Protein AF-A0A1F8NHI7-F1 (afdb_monomer_lite)

Sequence (245 aa):
MRTLRSFIPYDQATVYYNDIDEGRSLIVWFVDPDLDPRASQEEVEEHFAIAVADAILLAFQLNDHVYPCLAEVFEAVFAVVVDQEYNAWFGGHILTRSLAPVSEPTLSQFDSAEIEPVYMRQEAPETWADEEPEAGACLWPQVRRSLRTLEDAQRGLEGSYLFTDETGVHVWTQREVAGDASTVFFELWDLAPELACLVPEPDWVWVTVVDYRGQMTLFGRVPGEAVRSETYPGAFIEQFEARGP

Structure (mmCIF, N/CA/C/O backbone):
data_AF-A0A1F8NHI7-F1
#
_entry.id   AF-A0A1F8NHI7-F1
#
loop_
_atom_site.group_PDB
_atom_site.id
_atom_site.type_symbol
_atom_site.label_atom_id
_atom_site.label_alt_id
_atom_site.label_comp_id
_atom_site.label_asym_id
_atom_site.label_entity_id
_atom_site.label_seq_id
_atom_site.pdbx_PDB_ins_code
_atom_site.Cartn_x
_atom_site.Cartn_y
_atom_site.Cartn_z
_atom_site.occupancy
_atom_site.B_iso_or_equiv
_atom_site.auth_seq_id
_atom_site.auth_comp_id
_atom_site.auth_asym_id
_atom_site.auth_atom_id
_atom_site.pdbx_PDB_model_num
ATOM 1 N N . MET A 1 1 ? -5.037 -4.931 -19.321 1.00 45.25 1 MET A N 1
ATOM 2 C CA . MET A 1 1 ? -4.385 -5.675 -18.228 1.00 45.25 1 MET A CA 1
ATOM 3 C C . MET A 1 1 ? -4.740 -7.163 -18.307 1.00 45.25 1 MET A C 1
ATOM 5 O O . MET A 1 1 ? -5.674 -7.593 -17.652 1.00 45.25 1 MET A O 1
ATOM 9 N N . ARG A 1 2 ? -4.001 -7.987 -19.074 1.00 41.00 2 ARG A N 1
ATOM 10 C CA . ARG A 1 2 ? -3.663 -9.310 -18.510 1.00 41.00 2 ARG A CA 1
ATOM 11 C C . ARG A 1 2 ? -2.871 -8.943 -17.263 1.00 41.00 2 ARG A C 1
ATOM 13 O O . ARG A 1 2 ? -1.877 -8.235 -17.387 1.00 41.00 2 ARG A O 1
ATOM 20 N N . THR A 1 3 ? -3.491 -9.131 -16.112 1.00 69.62 3 THR A N 1
ATOM 21 C CA . THR A 1 3 ? -3.242 -8.298 -14.939 1.00 69.62 3 THR A CA 1
ATOM 22 C C . THR A 1 3 ? -1.809 -8.515 -14.480 1.00 69.62 3 THR A C 1
ATOM 24 O O . THR A 1 3 ? -1.445 -9.660 -14.266 1.00 69.62 3 THR A O 1
ATOM 27 N N . LEU A 1 4 ? -0.995 -7.461 -14.313 1.00 79.62 4 LEU A N 1
ATOM 28 C CA . LEU A 1 4 ? 0.346 -7.574 -13.704 1.00 79.62 4 LEU A CA 1
ATOM 29 C C . LEU A 1 4 ? 0.299 -8.408 -12.411 1.00 79.62 4 LEU A C 1
ATOM 31 O O . LEU A 1 4 ? 1.205 -9.180 -12.123 1.00 79.62 4 LEU A O 1
ATOM 35 N N . ARG A 1 5 ? -0.844 -8.354 -11.716 1.00 84.44 5 ARG A N 1
ATOM 36 C CA . ARG A 1 5 ? -1.222 -9.230 -10.609 1.00 84.44 5 ARG A CA 1
ATOM 37 C C . ARG A 1 5 ? -0.959 -10.729 -10.831 1.00 84.44 5 ARG A C 1
ATOM 39 O O . ARG A 1 5 ? -0.635 -11.390 -9.852 1.00 84.44 5 ARG A O 1
ATOM 46 N N . SER A 1 6 ? -1.098 -11.280 -12.043 1.00 85.62 6 SER A N 1
ATOM 47 C CA . SER A 1 6 ? -0.852 -12.707 -12.324 1.00 85.62 6 SER A CA 1
ATOM 48 C C . SER A 1 6 ? 0.621 -13.104 -12.256 1.00 85.62 6 SER A C 1
ATOM 50 O O . SER A 1 6 ? 0.913 -14.293 -12.221 1.00 85.62 6 SER A O 1
ATOM 52 N N . PHE A 1 7 ? 1.529 -12.129 -12.272 1.00 88.00 7 PHE A N 1
ATOM 53 C CA . PHE A 1 7 ? 2.968 -12.335 -12.108 1.00 88.00 7 PHE A CA 1
ATOM 54 C C . PHE A 1 7 ? 3.432 -12.135 -10.663 1.00 88.00 7 PHE A C 1
ATOM 56 O O . PHE A 1 7 ? 4.604 -12.320 -10.373 1.00 88.00 7 PHE A O 1
ATOM 63 N N . ILE A 1 8 ? 2.524 -11.758 -9.757 1.00 90.69 8 ILE A N 1
ATOM 64 C CA . ILE A 1 8 ? 2.848 -11.553 -8.347 1.00 90.69 8 ILE A CA 1
ATOM 65 C C . ILE A 1 8 ? 2.587 -12.853 -7.579 1.00 90.69 8 ILE A C 1
ATOM 67 O O . ILE A 1 8 ? 1.425 -13.277 -7.525 1.00 90.69 8 ILE A O 1
ATOM 71 N N . PRO A 1 9 ? 3.622 -13.465 -6.970 1.00 92.25 9 PRO A N 1
ATOM 72 C CA . PRO A 1 9 ? 3.535 -14.796 -6.367 1.00 92.25 9 PRO A CA 1
ATOM 73 C C . PRO A 1 9 ? 2.848 -14.817 -4.993 1.00 92.25 9 PRO A C 1
ATOM 75 O O . PRO A 1 9 ? 2.635 -15.888 -4.440 1.00 92.25 9 PRO A O 1
ATOM 78 N N . TYR A 1 10 ? 2.469 -13.658 -4.455 1.00 94.12 10 TYR A N 1
ATOM 79 C CA . TYR A 1 10 ? 1.810 -13.541 -3.156 1.00 94.12 10 TYR A CA 1
ATOM 80 C C . TYR A 1 10 ? 0.292 -13.710 -3.269 1.00 94.12 10 TYR A C 1
ATOM 82 O O . TYR A 1 10 ? -0.350 -13.142 -4.162 1.00 94.12 10 TYR A O 1
ATOM 90 N N . ASP A 1 11 ? -0.311 -14.438 -2.327 1.00 91.88 11 ASP A N 1
ATOM 91 C CA . ASP A 1 11 ? -1.763 -14.667 -2.277 1.00 91.88 11 ASP A CA 1
ATOM 92 C C . ASP A 1 11 ? -2.532 -13.356 -2.079 1.00 91.88 11 ASP A C 1
ATOM 94 O O . ASP A 1 11 ? -3.520 -13.056 -2.764 1.00 91.88 11 ASP A O 1
ATOM 98 N N . GLN A 1 12 ? -2.032 -12.515 -1.177 1.00 92.94 12 GLN A N 1
ATOM 99 C CA . GLN A 1 12 ? -2.595 -11.209 -0.894 1.00 92.94 12 GLN A CA 1
ATOM 100 C C . GLN A 1 12 ? -1.719 -10.120 -1.510 1.00 92.94 12 GLN A C 1
ATOM 102 O O . GLN A 1 12 ? -0.737 -9.709 -0.919 1.00 92.94 12 GLN A O 1
ATOM 107 N N . ALA A 1 13 ? -2.130 -9.602 -2.673 1.00 93.31 13 ALA A N 1
ATOM 108 C CA . ALA A 1 13 ? -1.444 -8.480 -3.318 1.00 93.31 13 ALA A CA 1
ATOM 109 C C . ALA A 1 13 ? -2.396 -7.550 -4.078 1.00 93.31 13 ALA A C 1
ATOM 111 O O . ALA A 1 13 ? -3.385 -8.018 -4.663 1.00 93.31 13 ALA A O 1
ATOM 112 N N . THR A 1 14 ? -2.124 -6.252 -4.010 1.00 91.69 14 THR A N 1
ATOM 113 C CA . THR A 1 14 ? -2.851 -5.166 -4.679 1.00 91.69 14 THR A CA 1
ATOM 114 C C . THR A 1 14 ? -1.890 -4.507 -5.668 1.00 91.69 14 THR A C 1
ATOM 116 O O . THR A 1 14 ? -0.729 -4.286 -5.336 1.00 91.69 14 THR A O 1
ATOM 119 N N . VAL A 1 15 ? -2.363 -4.247 -6.891 1.00 91.25 15 VAL A N 1
ATOM 120 C CA . VAL A 1 15 ? -1.556 -3.643 -7.960 1.00 91.25 15 VAL A CA 1
ATOM 121 C C . VAL A 1 15 ? -2.389 -2.618 -8.696 1.00 91.25 15 VAL A C 1
ATOM 123 O O . VAL A 1 15 ? -3.419 -2.969 -9.268 1.00 91.25 15 VAL A O 1
ATOM 126 N N . TYR A 1 16 ? -1.906 -1.389 -8.730 1.00 90.25 16 TYR A N 1
ATOM 127 C CA . TYR A 1 16 ? -2.468 -0.298 -9.516 1.00 90.25 16 TYR A CA 1
ATOM 128 C C . TYR A 1 16 ? -1.343 0.676 -9.864 1.00 90.25 16 TYR A C 1
ATOM 130 O O . TYR A 1 16 ? -0.179 0.427 -9.556 1.00 90.25 16 TYR A O 1
ATOM 138 N N . TYR A 1 17 ? -1.657 1.770 -10.546 1.00 91.19 17 TYR A N 1
ATOM 139 C CA . TYR A 1 17 ? -0.670 2.806 -10.813 1.00 91.19 17 TYR A CA 1
ATOM 140 C C . TYR A 1 17 ? -1.258 4.195 -10.647 1.00 91.19 17 TYR A C 1
ATOM 142 O O . TYR A 1 17 ? -2.461 4.387 -10.816 1.00 91.19 17 TYR A O 1
ATOM 150 N N . ASN A 1 18 ? -0.395 5.160 -10.366 1.00 89.31 18 ASN A N 1
ATOM 151 C CA . ASN A 1 18 ? -0.723 6.573 -10.428 1.00 89.31 18 ASN A CA 1
ATOM 152 C C . ASN A 1 18 ? 0.466 7.381 -10.942 1.00 89.31 18 ASN A C 1
ATOM 154 O O . ASN A 1 18 ? 1.563 6.865 -11.167 1.00 89.31 18 ASN A O 1
ATOM 158 N N . ASP A 1 19 ? 0.180 8.641 -11.208 1.00 89.12 19 ASP A N 1
ATOM 159 C CA . ASP A 1 19 ? 1.083 9.640 -11.743 1.00 89.12 19 ASP A CA 1
ATOM 160 C C . ASP A 1 19 ? 0.970 10.858 -10.817 1.00 89.12 19 ASP A C 1
ATOM 162 O O . ASP A 1 19 ? -0.070 11.532 -10.787 1.00 89.12 19 ASP A O 1
ATOM 166 N N . ILE A 1 20 ? 1.993 11.028 -9.973 1.00 81.31 20 ILE A N 1
ATOM 167 C CA . ILE A 1 20 ? 2.098 12.034 -8.905 1.00 81.31 20 ILE A CA 1
ATOM 168 C C . ILE A 1 20 ? 3.403 12.803 -9.137 1.00 81.31 20 ILE A C 1
ATOM 170 O O . ILE A 1 20 ? 4.435 12.185 -9.379 1.00 81.31 20 ILE A O 1
ATOM 174 N N . ASP A 1 21 ? 3.364 14.137 -9.074 1.00 71.19 21 ASP A N 1
ATOM 175 C CA . ASP A 1 21 ? 4.537 15.015 -9.247 1.00 71.19 21 ASP A CA 1
ATOM 176 C C . ASP A 1 21 ? 5.353 14.750 -10.533 1.00 71.19 21 ASP A C 1
ATOM 178 O O . ASP A 1 21 ? 6.578 14.825 -10.536 1.00 71.19 21 ASP A O 1
ATOM 182 N N . GLU A 1 22 ? 4.659 14.447 -11.639 1.00 68.12 22 GLU A N 1
ATOM 183 C CA . GLU A 1 22 ? 5.226 14.070 -12.953 1.00 68.12 22 GLU A CA 1
ATOM 184 C C . GLU A 1 22 ? 5.929 12.698 -12.992 1.00 68.12 22 GLU A C 1
ATOM 186 O O . GLU A 1 22 ? 6.417 12.299 -14.051 1.00 68.12 22 GLU A O 1
ATOM 191 N N . GLY A 1 23 ? 5.920 11.949 -11.885 1.00 80.69 23 GLY A N 1
ATOM 192 C CA . GLY A 1 23 ? 6.469 10.603 -11.783 1.00 80.69 23 GLY A CA 1
ATOM 193 C C . GLY A 1 23 ? 5.386 9.527 -11.794 1.00 80.69 23 GLY A C 1
ATOM 194 O O . GLY A 1 23 ? 4.555 9.419 -10.887 1.00 80.69 23 GLY A O 1
ATOM 195 N N . ARG A 1 24 ? 5.412 8.658 -12.809 1.00 90.88 24 ARG A N 1
ATOM 196 C CA . ARG A 1 24 ? 4.484 7.525 -12.896 1.00 90.88 24 ARG A CA 1
ATOM 197 C C . ARG A 1 24 ? 5.025 6.308 -12.154 1.00 90.88 24 ARG A C 1
ATOM 199 O O . ARG A 1 24 ? 6.040 5.739 -12.555 1.00 90.88 24 ARG A O 1
ATOM 206 N N . SER A 1 25 ? 4.308 5.857 -11.129 1.00 92.19 25 SER A N 1
ATOM 207 C CA . SER A 1 25 ? 4.693 4.703 -10.309 1.00 92.19 25 SER A CA 1
ATOM 208 C C . SER A 1 25 ? 3.718 3.539 -10.468 1.00 92.19 25 SER A C 1
ATOM 210 O O . SER A 1 25 ? 2.501 3.727 -10.477 1.00 92.19 25 SER A O 1
ATOM 212 N N . LEU A 1 26 ? 4.249 2.318 -10.569 1.00 94.00 26 LEU A N 1
ATOM 213 C CA . LEU A 1 26 ? 3.469 1.095 -10.379 1.00 94.00 26 LEU A CA 1
ATOM 214 C C . LEU A 1 26 ? 3.446 0.779 -8.882 1.00 94.00 26 LEU A C 1
ATOM 216 O O . LEU A 1 26 ? 4.488 0.470 -8.315 1.00 94.00 26 LEU A O 1
ATOM 220 N N . ILE A 1 27 ? 2.277 0.838 -8.252 1.00 94.38 27 ILE A N 1
ATOM 221 C CA . ILE A 1 27 ? 2.113 0.545 -6.830 1.00 94.38 27 ILE A CA 1
ATOM 222 C C . ILE A 1 27 ? 1.865 -0.946 -6.669 1.00 94.38 27 ILE A C 1
ATOM 224 O O . ILE A 1 27 ? 0.966 -1.515 -7.297 1.00 94.38 27 ILE A O 1
ATOM 228 N N . VAL A 1 28 ? 2.650 -1.567 -5.798 1.00 95.94 28 VAL A N 1
ATOM 229 C CA . VAL A 1 28 ? 2.559 -2.981 -5.470 1.00 95.94 28 VAL A CA 1
ATOM 230 C C . VAL A 1 28 ? 2.578 -3.137 -3.957 1.00 95.94 28 VAL A C 1
ATOM 232 O O . VAL A 1 28 ? 3.597 -2.930 -3.312 1.00 95.94 28 VAL A O 1
ATOM 235 N N . TRP A 1 29 ? 1.445 -3.536 -3.393 1.00 97.31 29 TRP A N 1
ATOM 236 C CA . TRP A 1 29 ? 1.353 -3.946 -1.993 1.00 97.31 29 TRP A CA 1
ATOM 237 C C . TRP A 1 29 ? 1.208 -5.460 -1.922 1.00 97.31 29 TRP A C 1
ATOM 239 O O . TRP A 1 29 ? 0.410 -6.022 -2.686 1.00 97.31 29 TRP A O 1
ATOM 249 N N . PHE A 1 30 ? 1.921 -6.123 -1.014 1.00 97.62 30 PHE A N 1
ATOM 250 C CA . PHE A 1 30 ? 1.778 -7.561 -0.800 1.00 97.62 30 PHE A CA 1
ATOM 251 C C . PHE A 1 30 ? 2.084 -7.999 0.633 1.00 97.62 30 PHE A C 1
ATOM 253 O O . PHE A 1 30 ? 2.869 -7.371 1.336 1.00 97.62 30 PHE A O 1
ATOM 260 N N . VAL A 1 31 ? 1.437 -9.100 1.027 1.00 97.81 31 VAL A N 1
ATOM 261 C CA . VAL A 1 31 ? 1.717 -9.823 2.272 1.00 97.81 31 VAL A CA 1
ATOM 262 C C . VAL A 1 31 ? 2.800 -10.853 2.007 1.00 97.81 31 VAL A C 1
ATOM 264 O O . VAL A 1 31 ? 2.599 -11.750 1.181 1.00 97.81 31 VAL A O 1
ATOM 267 N N . ASP A 1 32 ? 3.898 -10.735 2.734 1.00 97.94 32 ASP A N 1
ATOM 268 C CA . ASP A 1 32 ? 5.013 -11.661 2.700 1.00 97.94 32 ASP A CA 1
ATOM 269 C C . ASP A 1 32 ? 4.873 -12.704 3.825 1.00 97.94 32 ASP A C 1
ATOM 271 O O . ASP A 1 32 ? 4.856 -12.343 5.007 1.00 97.94 32 ASP A O 1
ATOM 275 N N . PRO A 1 33 ? 4.707 -13.999 3.494 1.00 96.81 33 PRO A N 1
ATOM 276 C CA . PRO A 1 33 ? 4.554 -15.045 4.492 1.00 96.81 33 PRO A CA 1
ATOM 277 C C . PRO A 1 33 ? 5.847 -15.367 5.258 1.00 96.81 33 PRO A C 1
ATOM 279 O O . PRO A 1 33 ? 5.742 -16.065 6.266 1.00 96.81 33 PRO A O 1
ATOM 282 N N . ASP A 1 34 ? 7.013 -14.897 4.810 1.00 96.81 34 ASP A N 1
ATOM 283 C CA . ASP A 1 34 ? 8.306 -15.191 5.438 1.00 96.81 34 ASP A CA 1
ATOM 284 C C . ASP A 1 34 ? 8.692 -14.155 6.515 1.00 96.81 34 ASP A C 1
ATOM 286 O O . ASP A 1 34 ? 9.647 -14.355 7.271 1.00 96.81 34 ASP A O 1
ATOM 290 N N . LEU A 1 35 ? 7.925 -13.067 6.646 1.00 97.50 35 LEU A N 1
ATOM 291 C CA . LEU A 1 35 ? 8.086 -12.075 7.710 1.00 97.50 35 LEU A CA 1
ATOM 292 C C . LEU A 1 35 ? 7.369 -12.527 8.989 1.00 97.50 35 LEU A C 1
ATOM 294 O O . LEU A 1 35 ? 6.212 -12.946 8.934 1.00 97.50 35 LEU A O 1
ATOM 298 N N . ASP A 1 36 ? 8.053 -12.452 10.137 1.00 96.12 36 ASP A N 1
ATOM 299 C CA . ASP A 1 36 ? 7.481 -12.833 11.432 1.00 96.12 36 ASP A CA 1
ATOM 300 C C . ASP A 1 36 ? 6.834 -11.609 12.107 1.00 96.12 36 ASP A C 1
ATOM 302 O O . ASP A 1 36 ? 7.547 -10.694 12.531 1.00 96.12 36 ASP A O 1
ATOM 306 N N . PRO A 1 37 ? 5.499 -11.579 12.274 1.00 94.94 37 PRO A N 1
ATOM 307 C CA . PRO A 1 37 ? 4.804 -10.484 12.946 1.00 94.94 37 PRO A CA 1
ATOM 308 C C . PRO A 1 37 ? 5.124 -10.422 14.443 1.00 94.94 37 PRO A C 1
ATOM 310 O O . PRO A 1 37 ? 4.750 -9.460 15.103 1.00 94.94 37 PRO A O 1
ATOM 313 N N . ARG A 1 38 ? 5.804 -11.433 15.000 1.00 95.06 38 ARG A N 1
ATOM 314 C CA . ARG A 1 38 ? 6.276 -11.478 16.388 1.00 95.06 38 ARG A CA 1
ATOM 315 C C . ARG A 1 38 ? 7.794 -11.323 16.510 1.00 95.06 38 ARG A C 1
ATOM 317 O O . ARG A 1 38 ? 8.331 -11.604 17.584 1.00 95.06 38 ARG A O 1
ATOM 324 N N . ALA A 1 39 ? 8.470 -10.887 15.445 1.00 96.06 39 ALA A N 1
ATOM 325 C CA . ALA A 1 39 ? 9.905 -10.636 15.457 1.00 96.06 39 ALA A CA 1
ATOM 326 C C . ALA A 1 39 ? 10.296 -9.746 16.646 1.00 96.06 39 ALA A C 1
ATOM 328 O O . ALA A 1 39 ? 9.730 -8.674 16.880 1.00 96.06 39 ALA A O 1
ATOM 329 N N . SER A 1 40 ? 11.284 -10.192 17.412 1.00 96.69 40 SER A N 1
ATOM 330 C CA . SER A 1 40 ? 11.858 -9.403 18.492 1.00 96.69 40 SER A CA 1
ATOM 331 C C . SER A 1 40 ? 12.665 -8.226 17.941 1.00 96.69 40 SER A C 1
ATOM 333 O O . SER A 1 40 ? 13.046 -8.188 16.773 1.00 96.69 40 SER A O 1
ATOM 335 N N . GLN A 1 41 ? 13.011 -7.271 18.807 1.00 97.06 41 GLN A N 1
ATOM 336 C CA . GLN A 1 41 ? 13.847 -6.131 18.417 1.00 97.06 41 GLN A CA 1
ATOM 337 C C . GLN A 1 41 ? 15.210 -6.553 17.830 1.00 97.06 41 GLN A C 1
ATOM 339 O O . GLN A 1 41 ? 15.779 -5.817 17.028 1.00 97.06 41 GLN A O 1
ATOM 344 N N . GLU A 1 42 ? 15.740 -7.716 18.227 1.00 97.31 42 GLU A N 1
ATOM 345 C CA . GLU A 1 42 ? 17.007 -8.256 17.711 1.00 97.31 42 GLU A CA 1
ATOM 346 C C . GLU A 1 42 ? 16.868 -8.830 16.288 1.00 97.31 42 GLU A C 1
ATOM 348 O O . GLU A 1 42 ? 17.859 -8.906 15.568 1.00 97.31 42 GLU A O 1
ATOM 353 N N . GLU A 1 43 ? 15.650 -9.184 15.869 1.00 97.44 43 GLU A N 1
ATOM 354 C CA . GLU A 1 43 ? 15.338 -9.809 14.574 1.00 97.44 43 GLU A CA 1
ATOM 355 C C . GLU A 1 43 ? 14.849 -8.789 13.525 1.00 97.44 43 GLU A C 1
ATOM 357 O O . GLU A 1 43 ? 14.746 -9.114 12.342 1.00 97.44 43 GLU A O 1
ATOM 362 N N . VAL A 1 44 ? 14.589 -7.535 13.924 1.00 96.94 44 VAL A N 1
ATOM 363 C CA . VAL A 1 44 ? 14.064 -6.483 13.031 1.00 96.94 44 VAL A CA 1
ATOM 364 C C . VAL A 1 44 ? 14.959 -6.253 11.812 1.00 96.94 44 VAL A C 1
ATOM 366 O O . VAL A 1 44 ? 14.453 -6.134 10.700 1.00 96.94 44 VAL A O 1
ATOM 369 N N . GLU A 1 45 ? 16.281 -6.197 11.995 1.00 97.38 45 GLU A N 1
ATOM 370 C CA . GLU A 1 45 ? 17.218 -5.950 10.888 1.00 97.38 45 GLU A CA 1
ATOM 371 C 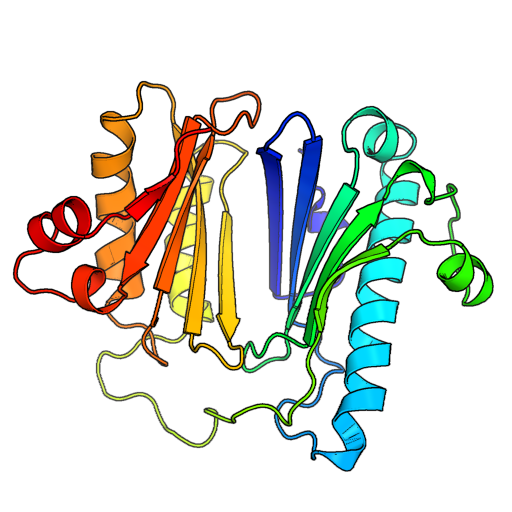C . GLU A 1 45 ? 17.192 -7.087 9.853 1.00 97.38 45 GLU A C 1
ATOM 373 O O . GLU A 1 45 ? 17.239 -6.831 8.649 1.00 97.38 45 GLU A O 1
ATOM 378 N N . GLU A 1 46 ? 17.061 -8.335 10.312 1.00 97.19 46 GLU A N 1
ATOM 379 C CA . GLU A 1 46 ? 16.980 -9.516 9.449 1.00 97.19 46 GLU A CA 1
ATOM 380 C C . GLU A 1 46 ? 15.691 -9.508 8.620 1.00 97.19 46 GLU A C 1
ATOM 382 O O . GLU A 1 46 ? 15.746 -9.593 7.392 1.00 97.19 46 GLU A O 1
ATOM 387 N N . HIS A 1 47 ? 14.537 -9.324 9.262 1.00 97.81 47 HIS A N 1
ATOM 388 C CA . HIS A 1 47 ? 13.247 -9.283 8.567 1.00 97.81 47 HIS A CA 1
ATOM 389 C C . HIS A 1 47 ? 13.094 -8.052 7.665 1.00 97.81 47 HIS A C 1
ATOM 391 O O . HIS A 1 47 ? 12.529 -8.150 6.575 1.00 97.81 47 HIS A O 1
ATOM 397 N N . PHE A 1 48 ? 13.658 -6.905 8.048 1.00 96.81 48 PHE A N 1
ATOM 398 C CA . PHE A 1 48 ? 13.743 -5.744 7.163 1.00 96.81 48 PHE A CA 1
ATOM 399 C C . PHE A 1 48 ? 14.538 -6.065 5.888 1.00 96.81 48 PHE A C 1
ATOM 401 O O . PHE A 1 48 ? 14.097 -5.730 4.786 1.00 96.81 48 PHE A O 1
ATOM 408 N N . ALA A 1 49 ? 15.683 -6.743 6.012 1.00 95.50 49 ALA A N 1
ATOM 409 C CA . ALA A 1 49 ? 16.493 -7.129 4.860 1.00 95.50 49 ALA A CA 1
ATOM 410 C C . ALA A 1 49 ? 15.757 -8.109 3.930 1.00 95.50 49 ALA A C 1
ATOM 412 O O . ALA A 1 49 ? 15.868 -7.969 2.711 1.00 95.50 49 ALA A O 1
ATOM 413 N N . ILE A 1 50 ? 14.979 -9.046 4.488 1.00 96.00 50 ILE A N 1
ATOM 414 C CA . ILE A 1 50 ? 14.090 -9.941 3.725 1.00 96.00 50 ILE A CA 1
ATOM 415 C C . ILE A 1 50 ? 13.070 -9.111 2.934 1.00 96.00 50 ILE A C 1
ATOM 417 O O . ILE A 1 50 ? 13.044 -9.180 1.708 1.00 96.00 50 ILE A O 1
ATOM 421 N N . ALA A 1 51 ? 12.328 -8.222 3.601 1.00 97.56 51 ALA A N 1
ATOM 422 C CA . ALA A 1 51 ? 11.305 -7.401 2.954 1.00 97.56 51 ALA A CA 1
ATOM 423 C C . ALA A 1 51 ? 11.859 -6.547 1.794 1.00 97.56 51 ALA A C 1
ATOM 425 O O . ALA A 1 51 ? 11.240 -6.437 0.733 1.00 97.56 51 ALA A O 1
ATOM 426 N N . VAL A 1 52 ? 13.045 -5.951 1.968 1.00 96.25 52 VAL A N 1
ATOM 427 C CA . VAL A 1 52 ? 13.728 -5.192 0.905 1.00 96.25 52 VAL A CA 1
ATOM 428 C C . VAL A 1 52 ? 14.134 -6.108 -0.251 1.00 96.25 52 VAL A C 1
ATOM 430 O O . VAL A 1 52 ? 13.903 -5.773 -1.415 1.00 96.25 52 VAL A O 1
ATOM 433 N N . ALA A 1 53 ? 14.729 -7.262 0.053 1.00 94.69 53 ALA A N 1
ATOM 434 C CA . ALA A 1 53 ? 15.152 -8.243 -0.940 1.00 94.69 53 ALA A CA 1
ATOM 435 C C . ALA A 1 53 ? 13.972 -8.726 -1.798 1.00 94.69 53 ALA A C 1
ATOM 437 O O . ALA A 1 53 ? 14.076 -8.740 -3.027 1.00 94.69 53 ALA A O 1
ATOM 438 N N . ASP A 1 54 ? 12.836 -9.036 -1.179 1.00 95.44 54 ASP A N 1
ATOM 439 C CA . ASP A 1 54 ? 11.648 -9.530 -1.872 1.00 95.44 54 ASP A CA 1
ATOM 440 C C . ASP A 1 54 ? 10.935 -8.448 -2.687 1.00 95.44 54 ASP A C 1
ATOM 442 O O . ASP A 1 54 ? 10.439 -8.719 -3.788 1.00 95.44 54 ASP A O 1
ATOM 446 N N . ALA A 1 55 ? 10.967 -7.192 -2.232 1.00 96.69 55 ALA A N 1
ATOM 447 C CA . ALA A 1 55 ? 10.516 -6.055 -3.030 1.00 96.69 55 ALA A CA 1
ATOM 448 C C . ALA A 1 55 ? 11.353 -5.887 -4.314 1.00 96.69 55 ALA A C 1
ATOM 450 O O . ALA A 1 55 ? 10.797 -5.747 -5.409 1.00 96.69 55 ALA A O 1
ATOM 451 N N . ILE A 1 56 ? 12.687 -5.938 -4.200 1.00 95.19 56 ILE A N 1
ATOM 452 C CA . ILE A 1 56 ? 13.611 -5.851 -5.345 1.00 95.19 56 ILE A CA 1
ATOM 453 C C . ILE A 1 56 ? 13.405 -7.035 -6.290 1.00 95.19 56 ILE A C 1
ATOM 455 O O . ILE A 1 56 ? 13.298 -6.851 -7.507 1.00 95.19 56 ILE A O 1
ATOM 459 N N . LEU A 1 57 ? 13.329 -8.248 -5.738 1.00 93.19 57 LEU A N 1
ATOM 460 C CA . LEU A 1 57 ? 13.130 -9.475 -6.498 1.00 93.19 57 LEU A CA 1
ATOM 461 C C . LEU A 1 57 ? 11.861 -9.390 -7.346 1.00 93.19 57 LEU A C 1
ATOM 463 O O . LEU A 1 57 ? 11.897 -9.659 -8.551 1.00 93.19 57 LEU A O 1
ATOM 467 N N . LEU A 1 58 ? 10.759 -8.958 -6.733 1.00 93.06 58 LEU A N 1
ATOM 468 C CA . LEU A 1 58 ? 9.485 -8.776 -7.412 1.00 93.06 58 LEU A CA 1
ATOM 469 C C . LEU A 1 58 ? 9.581 -7.729 -8.526 1.00 93.06 58 LEU A C 1
ATOM 471 O O . LEU A 1 58 ? 9.055 -7.950 -9.617 1.00 93.06 58 LEU A O 1
ATOM 475 N N . ALA A 1 59 ? 10.271 -6.610 -8.296 1.00 93.88 59 ALA A N 1
ATOM 476 C CA . ALA A 1 59 ? 10.463 -5.583 -9.318 1.00 93.88 59 ALA A CA 1
ATOM 477 C C . ALA A 1 59 ? 11.233 -6.120 -10.540 1.00 93.88 59 ALA A C 1
ATOM 479 O O . ALA A 1 59 ? 10.814 -5.886 -11.677 1.00 93.88 59 ALA A O 1
ATOM 480 N N . PHE A 1 60 ? 12.301 -6.900 -10.331 1.00 92.31 60 PHE A N 1
ATOM 481 C CA . PHE A 1 60 ? 13.024 -7.568 -11.421 1.00 92.31 60 PHE A CA 1
ATOM 482 C C . PHE A 1 60 ? 12.152 -8.579 -12.174 1.00 92.31 60 PHE A C 1
ATOM 484 O O . PHE A 1 60 ? 12.145 -8.571 -13.405 1.00 92.31 60 PHE A O 1
ATOM 491 N N . GLN A 1 61 ? 11.386 -9.411 -11.462 1.00 89.75 61 GLN A N 1
ATOM 492 C CA . GLN A 1 61 ? 10.483 -10.395 -12.073 1.00 89.75 61 GLN A CA 1
ATOM 493 C C . GLN A 1 61 ? 9.381 -9.727 -12.904 1.00 89.75 61 GLN A C 1
ATOM 495 O O . GLN A 1 61 ? 9.100 -10.143 -14.030 1.00 89.75 61 GLN A O 1
ATOM 500 N N . LEU A 1 62 ? 8.773 -8.658 -12.382 1.00 90.50 62 LEU A N 1
ATOM 501 C CA . LEU A 1 62 ? 7.795 -7.866 -13.124 1.00 90.50 62 LEU A CA 1
ATOM 502 C C . LEU A 1 62 ? 8.428 -7.267 -14.381 1.00 90.50 62 LEU A C 1
ATOM 504 O O . LEU A 1 62 ? 7.832 -7.355 -15.455 1.00 90.50 62 LEU A O 1
ATOM 508 N N . ASN A 1 63 ? 9.632 -6.700 -14.266 1.00 90.44 63 ASN A N 1
ATOM 509 C CA . ASN A 1 63 ? 10.340 -6.129 -15.405 1.00 90.44 63 ASN A CA 1
ATOM 510 C C . ASN A 1 63 ? 10.622 -7.181 -16.481 1.00 90.44 63 ASN A C 1
ATOM 512 O O . ASN A 1 63 ? 10.320 -6.922 -17.639 1.00 90.44 63 ASN A O 1
ATOM 516 N N . ASP A 1 64 ? 11.121 -8.365 -16.120 1.00 88.19 64 ASP A N 1
ATOM 517 C CA . ASP A 1 64 ? 11.384 -9.461 -17.062 1.00 88.19 64 ASP A CA 1
ATOM 518 C C . ASP A 1 64 ? 10.114 -9.899 -17.812 1.00 88.19 64 ASP A C 1
ATOM 520 O O . ASP A 1 64 ? 10.101 -9.986 -19.042 1.00 88.19 64 ASP A O 1
ATOM 524 N N . HIS A 1 65 ? 9.000 -10.080 -17.095 1.00 85.31 65 HIS A N 1
ATOM 525 C CA . HIS A 1 65 ? 7.745 -10.552 -17.682 1.00 85.31 65 HIS A CA 1
ATOM 526 C C . HIS A 1 65 ? 7.085 -9.574 -18.654 1.00 85.31 65 HIS A C 1
ATOM 528 O O . HIS A 1 65 ? 6.369 -10.007 -19.565 1.00 85.31 65 HIS A O 1
ATOM 534 N N . VAL A 1 66 ? 7.274 -8.269 -18.457 1.00 82.94 66 VAL A N 1
ATOM 535 C CA . VAL A 1 66 ? 6.647 -7.238 -19.295 1.00 82.94 66 VAL A CA 1
ATOM 536 C C . VAL A 1 66 ? 7.649 -6.357 -20.031 1.00 82.94 66 VAL A C 1
ATOM 538 O O . VAL A 1 66 ? 7.260 -5.320 -20.566 1.00 82.94 66 VAL A O 1
ATOM 541 N N . TYR A 1 67 ? 8.916 -6.763 -20.103 1.00 79.12 67 TYR A N 1
ATOM 542 C CA . TYR A 1 67 ? 9.968 -6.008 -20.776 1.00 79.12 67 TYR A CA 1
ATOM 543 C C . TYR A 1 67 ? 9.617 -5.726 -22.254 1.00 79.12 67 TYR A C 1
ATOM 545 O O . TYR A 1 67 ? 9.152 -6.634 -22.953 1.00 79.12 67 TYR A O 1
ATOM 553 N N . PRO A 1 68 ? 9.867 -4.504 -22.777 1.00 78.62 68 PRO A N 1
ATOM 554 C CA . PRO A 1 68 ? 10.434 -3.321 -22.108 1.00 78.62 68 PRO A CA 1
ATOM 555 C C . PRO A 1 68 ? 9.395 -2.407 -21.431 1.00 78.62 68 PRO A C 1
ATOM 557 O O . PRO A 1 68 ? 9.753 -1.369 -20.880 1.00 78.62 68 PRO A O 1
ATOM 560 N N . CYS A 1 69 ? 8.111 -2.769 -21.458 1.00 86.81 69 CYS A N 1
ATOM 561 C CA . CYS A 1 69 ? 7.000 -1.875 -21.134 1.00 86.81 69 CYS A CA 1
ATOM 562 C C . CYS A 1 69 ? 7.061 -1.282 -19.721 1.00 86.81 69 CYS A C 1
ATOM 564 O O . CYS A 1 69 ? 6.594 -0.165 -19.530 1.00 86.81 69 CYS A O 1
ATOM 566 N N . LEU A 1 70 ? 7.595 -2.006 -18.728 1.00 88.12 70 LEU A N 1
ATOM 567 C CA . LEU A 1 70 ? 7.644 -1.501 -17.352 1.00 88.12 70 LEU A CA 1
ATOM 568 C C . LEU A 1 70 ? 8.498 -0.230 -17.261 1.00 88.12 70 LEU A C 1
ATOM 570 O O . LEU A 1 70 ? 8.008 0.789 -16.790 1.00 88.12 70 LEU A O 1
ATOM 574 N N . ALA A 1 71 ? 9.731 -0.280 -17.768 1.00 86.81 71 ALA A N 1
ATOM 575 C CA . ALA A 1 71 ? 10.662 0.846 -17.732 1.00 86.81 71 ALA A CA 1
ATOM 576 C C . ALA A 1 71 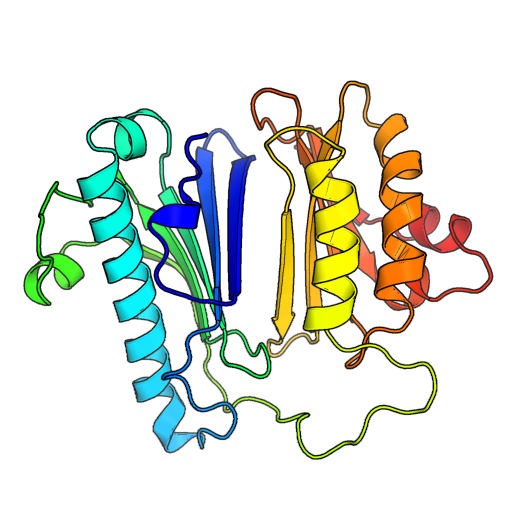? 10.312 1.968 -18.725 1.00 86.81 71 ALA A C 1
ATOM 578 O O . ALA A 1 71 ? 10.738 3.103 -18.542 1.00 86.81 71 ALA A O 1
ATOM 579 N N . GLU A 1 72 ? 9.541 1.673 -19.776 1.00 89.31 72 GLU A N 1
ATOM 580 C CA . GLU A 1 72 ? 9.057 2.699 -20.711 1.00 89.31 72 GLU A CA 1
ATOM 581 C C . GLU A 1 72 ? 7.864 3.496 -20.169 1.00 89.31 72 GLU A C 1
ATOM 583 O O . GLU A 1 72 ? 7.642 4.629 -20.595 1.00 89.31 72 GLU A O 1
ATOM 588 N N . VAL A 1 73 ? 7.072 2.903 -19.270 1.00 89.81 73 VAL A N 1
ATOM 589 C CA . VAL A 1 73 ? 5.829 3.504 -18.765 1.00 89.81 73 VAL A CA 1
ATOM 590 C C . VAL A 1 73 ? 5.989 4.052 -17.353 1.00 89.81 73 VAL A C 1
ATOM 592 O O . VAL A 1 73 ? 5.408 5.090 -17.051 1.00 89.81 73 VAL A O 1
ATOM 595 N N . PHE A 1 74 ? 6.730 3.363 -16.489 1.00 92.69 74 PHE A N 1
ATOM 596 C CA . PHE A 1 74 ? 6.859 3.701 -15.076 1.00 92.69 74 PHE A CA 1
ATOM 597 C C . PHE A 1 74 ? 8.286 4.128 -14.759 1.00 92.69 74 PHE A C 1
ATOM 599 O O . PHE A 1 74 ? 9.240 3.486 -15.196 1.00 92.69 74 PHE A O 1
ATOM 606 N N . GLU A 1 75 ? 8.433 5.167 -13.947 1.00 93.81 75 GLU A N 1
ATOM 607 C CA . GLU A 1 75 ? 9.726 5.593 -13.404 1.00 93.81 75 GLU A CA 1
ATOM 608 C C . GLU A 1 75 ? 10.182 4.687 -12.259 1.00 93.81 75 GLU A C 1
ATOM 610 O O . GLU A 1 75 ? 11.377 4.436 -12.086 1.00 93.81 75 GLU A O 1
ATOM 615 N N . ALA A 1 76 ? 9.218 4.164 -11.497 1.00 94.81 76 ALA A N 1
ATOM 616 C CA . ALA A 1 76 ? 9.465 3.312 -10.349 1.00 94.81 76 ALA A CA 1
ATOM 617 C C . ALA A 1 76 ? 8.378 2.247 -10.157 1.00 94.81 76 ALA A C 1
ATOM 619 O O . ALA A 1 76 ? 7.212 2.424 -10.522 1.00 94.81 76 ALA A O 1
ATOM 620 N N . VAL A 1 77 ? 8.768 1.153 -9.510 1.00 95.56 77 VAL A N 1
ATOM 621 C CA . VAL A 1 77 ? 7.855 0.261 -8.793 1.00 95.56 77 VAL A CA 1
ATOM 622 C C . VAL A 1 77 ? 7.857 0.709 -7.334 1.00 95.56 77 VAL A C 1
ATOM 624 O O . VAL A 1 77 ? 8.882 0.606 -6.666 1.00 95.56 77 VAL A O 1
ATOM 627 N N . PHE A 1 78 ? 6.735 1.232 -6.844 1.00 96.00 78 PHE A N 1
ATOM 628 C CA . PHE A 1 78 ? 6.557 1.543 -5.429 1.00 96.00 78 PHE A CA 1
ATOM 629 C C . PHE A 1 78 ? 6.049 0.296 -4.707 1.00 96.00 78 PHE A C 1
ATOM 631 O O . PHE A 1 78 ? 4.902 -0.112 -4.903 1.00 96.00 78 PHE A O 1
ATOM 638 N N . ALA A 1 79 ? 6.912 -0.329 -3.913 1.00 97.44 79 ALA A N 1
ATOM 639 C CA . ALA A 1 79 ? 6.596 -1.551 -3.188 1.00 97.44 79 ALA A CA 1
ATOM 640 C C . ALA A 1 79 ? 6.264 -1.238 -1.727 1.00 97.44 79 ALA A C 1
ATOM 642 O O . ALA A 1 79 ? 6.990 -0.484 -1.083 1.00 97.44 79 ALA A O 1
ATOM 643 N N . VAL A 1 80 ? 5.198 -1.851 -1.210 1.00 98.19 80 VAL A N 1
ATOM 644 C CA . VAL A 1 80 ? 4.862 -1.886 0.218 1.00 98.19 80 VAL A CA 1
ATOM 645 C C . VAL A 1 80 ? 4.770 -3.344 0.648 1.00 98.19 80 VAL A C 1
ATOM 647 O O . VAL A 1 80 ? 3.920 -4.090 0.153 1.00 98.19 80 VAL A O 1
ATOM 650 N N . VAL A 1 81 ? 5.656 -3.737 1.556 1.00 98.50 81 VAL A N 1
ATOM 651 C CA . VAL A 1 81 ? 5.789 -5.112 2.040 1.00 98.50 81 VAL A CA 1
ATOM 652 C C . VAL A 1 81 ? 5.311 -5.175 3.476 1.00 98.50 81 VAL A C 1
ATOM 654 O O . VAL A 1 81 ? 5.792 -4.417 4.326 1.00 98.50 81 VAL A O 1
ATOM 657 N N . VAL A 1 82 ? 4.360 -6.067 3.733 1.00 98.38 82 VAL A N 1
ATOM 658 C CA . VAL A 1 82 ? 3.785 -6.270 5.062 1.00 98.38 82 VAL A CA 1
ATOM 659 C C . VAL A 1 82 ? 3.830 -7.739 5.466 1.00 98.38 82 VAL A C 1
ATOM 661 O O . VAL A 1 82 ? 3.835 -8.614 4.602 1.00 98.38 82 VAL A O 1
ATOM 664 N N . ASP A 1 83 ? 3.813 -8.015 6.765 1.00 97.56 83 ASP A N 1
ATOM 665 C CA . ASP A 1 83 ? 3.607 -9.374 7.280 1.00 97.56 83 ASP A CA 1
ATOM 666 C C . ASP A 1 83 ? 2.117 -9.776 7.282 1.00 97.56 83 ASP A C 1
ATOM 668 O O . ASP A 1 83 ? 1.240 -9.067 6.772 1.00 97.56 83 ASP A O 1
ATOM 672 N N . GLN A 1 84 ? 1.802 -10.949 7.830 1.00 94.50 84 GLN A N 1
ATOM 673 C CA . GLN A 1 84 ? 0.451 -11.523 7.835 1.00 94.50 84 GLN A CA 1
ATOM 674 C C . GLN A 1 84 ? -0.494 -10.834 8.835 1.00 94.50 84 GLN A C 1
ATOM 676 O O . GLN A 1 84 ? -1.707 -11.035 8.737 1.00 94.50 84 GLN A O 1
ATOM 681 N N . GLU A 1 85 ? 0.036 -10.012 9.745 1.00 94.25 85 GLU A N 1
ATOM 682 C CA . GLU A 1 85 ? -0.723 -9.092 10.607 1.00 94.25 85 GLU A CA 1
ATOM 683 C C . GLU A 1 85 ? -0.747 -7.661 10.046 1.00 94.25 85 GLU A C 1
ATOM 685 O O . GLU A 1 85 ? -1.316 -6.754 10.650 1.00 94.25 85 GLU A O 1
ATOM 690 N N . TYR A 1 86 ? -0.217 -7.487 8.833 1.00 96.00 86 TYR A N 1
ATOM 691 C CA . TYR A 1 86 ? -0.168 -6.247 8.073 1.00 96.00 86 TYR A CA 1
ATOM 692 C C . TYR A 1 86 ? 0.765 -5.174 8.637 1.00 96.00 86 TYR A C 1
ATOM 694 O O . TYR A 1 86 ? 0.656 -4.015 8.230 1.00 96.00 86 TYR A O 1
ATOM 702 N N . ASN A 1 87 ? 1.728 -5.516 9.496 1.00 97.12 87 ASN A N 1
ATOM 703 C CA . ASN A 1 87 ? 2.752 -4.543 9.868 1.00 97.12 87 ASN A CA 1
ATOM 704 C C . ASN A 1 87 ? 3.643 -4.250 8.658 1.00 97.12 87 ASN A C 1
ATOM 706 O O . ASN A 1 87 ? 4.140 -5.166 8.002 1.00 97.12 87 ASN A O 1
ATOM 710 N N . ALA A 1 88 ? 3.853 -2.970 8.352 1.00 97.69 88 ALA A N 1
ATOM 711 C CA . ALA A 1 88 ? 4.772 -2.543 7.308 1.00 97.69 88 ALA A CA 1
ATOM 712 C C . ALA A 1 88 ? 6.206 -2.852 7.715 1.00 97.69 88 ALA A C 1
ATOM 714 O O . ALA A 1 88 ? 6.634 -2.478 8.804 1.00 97.69 88 ALA A O 1
ATOM 715 N N . TRP A 1 89 ? 6.956 -3.487 6.822 1.00 98.31 89 TRP A N 1
ATOM 716 C CA . TRP A 1 89 ? 8.389 -3.732 6.983 1.00 98.31 89 TRP A CA 1
ATOM 717 C C . TRP A 1 89 ? 9.213 -2.822 6.076 1.00 98.31 89 TRP A C 1
ATOM 719 O O . TRP A 1 89 ? 10.230 -2.266 6.495 1.00 98.31 89 TRP A O 1
ATOM 729 N N . PHE A 1 90 ? 8.728 -2.603 4.855 1.00 98.31 90 PHE A N 1
ATOM 730 C CA . PHE A 1 90 ? 9.366 -1.752 3.861 1.00 98.31 90 PHE A CA 1
ATOM 731 C C . PHE A 1 90 ? 8.323 -1.026 3.008 1.00 98.31 90 PHE A C 1
ATOM 733 O O . PHE A 1 90 ? 7.318 -1.611 2.601 1.00 98.31 90 PHE A O 1
ATOM 740 N N . GLY A 1 91 ? 8.594 0.242 2.706 1.00 97.62 91 GLY A N 1
ATOM 741 C CA . GLY A 1 91 ? 7.880 1.024 1.703 1.00 97.62 91 GLY A CA 1
ATOM 742 C C . GLY A 1 91 ? 8.872 1.869 0.913 1.00 97.62 91 GLY A C 1
ATOM 743 O O . GLY A 1 91 ? 9.624 2.636 1.512 1.00 97.62 91 GLY A O 1
ATOM 744 N N . GLY A 1 92 ? 8.908 1.774 -0.414 1.00 95.75 92 GLY A N 1
ATOM 745 C CA . GLY A 1 92 ? 9.880 2.551 -1.188 1.00 95.75 92 GLY A CA 1
ATOM 746 C C . GLY A 1 92 ? 9.766 2.417 -2.698 1.00 95.75 92 GLY A C 1
ATOM 747 O O . GLY A 1 92 ? 9.113 1.511 -3.217 1.00 95.75 92 GLY A O 1
ATOM 748 N N . HIS A 1 93 ? 10.421 3.339 -3.402 1.00 95.81 93 HIS A N 1
ATOM 749 C CA . HIS A 1 93 ? 10.494 3.355 -4.860 1.00 95.81 93 HIS A CA 1
ATOM 750 C C . HIS A 1 93 ? 11.717 2.573 -5.336 1.00 95.81 93 HIS A C 1
ATOM 752 O O . HIS A 1 93 ? 12.844 2.893 -4.970 1.00 95.81 93 HIS A O 1
ATOM 758 N N . ILE A 1 94 ? 11.498 1.575 -6.188 1.00 96.06 94 ILE A N 1
ATOM 759 C CA . ILE A 1 94 ? 12.544 0.837 -6.902 1.00 96.06 94 ILE A CA 1
ATOM 760 C C . ILE A 1 94 ? 12.564 1.352 -8.336 1.00 96.06 94 ILE A C 1
ATOM 762 O O . ILE A 1 94 ? 11.605 1.160 -9.090 1.00 96.06 94 ILE A O 1
ATOM 766 N N . LEU A 1 95 ? 13.636 2.038 -8.718 1.00 94.56 95 LEU A N 1
ATOM 767 C CA . LEU A 1 95 ? 13.661 2.816 -9.954 1.00 94.56 95 LEU A CA 1
ATOM 768 C C . LEU A 1 95 ? 13.842 1.902 -11.162 1.00 94.56 95 LEU A C 1
ATOM 770 O O . LEU A 1 95 ? 14.829 1.168 -11.267 1.00 94.56 95 LEU A O 1
ATOM 774 N N . THR A 1 96 ? 12.918 1.969 -12.118 1.00 93.38 96 THR A N 1
ATOM 775 C CA . THR A 1 96 ? 12.861 1.033 -13.255 1.00 93.38 96 THR A CA 1
ATOM 776 C C . THR A 1 96 ? 14.086 1.127 -14.158 1.00 93.38 96 THR A C 1
ATOM 778 O O . THR A 1 96 ? 14.499 0.127 -14.742 1.00 93.38 96 THR A O 1
ATOM 781 N N . ARG A 1 97 ? 14.736 2.296 -14.208 1.00 91.00 97 ARG A N 1
ATOM 782 C CA . ARG A 1 97 ? 16.012 2.514 -14.913 1.00 91.00 97 ARG A CA 1
ATOM 783 C C . ARG A 1 97 ? 17.154 1.612 -14.430 1.00 91.00 97 ARG A C 1
ATOM 785 O O . ARG A 1 97 ? 18.096 1.388 -15.185 1.00 91.00 97 ARG A O 1
ATOM 792 N N . SER A 1 98 ? 17.071 1.110 -13.197 1.00 91.38 98 SER A N 1
ATOM 793 C CA . SER A 1 98 ? 18.055 0.195 -12.605 1.00 91.38 98 SER A CA 1
ATOM 794 C C . SER A 1 98 ? 17.719 -1.287 -12.831 1.00 91.38 98 SER A C 1
ATOM 796 O O . SER A 1 98 ? 18.551 -2.160 -12.591 1.00 91.38 98 SER A O 1
ATOM 798 N N . LEU A 1 99 ? 16.525 -1.593 -13.354 1.00 90.00 99 LEU A N 1
ATOM 799 C CA . LEU A 1 99 ? 16.051 -2.959 -13.563 1.00 90.00 99 LEU A CA 1
ATOM 800 C C . LEU A 1 99 ? 16.479 -3.475 -14.944 1.00 90.00 99 LEU A C 1
ATOM 802 O O . LEU A 1 99 ? 15.812 -3.261 -15.960 1.00 90.00 99 LEU A O 1
ATOM 806 N N . ALA A 1 100 ? 17.596 -4.197 -14.996 1.00 84.50 100 ALA A N 1
ATOM 807 C CA . ALA A 1 100 ? 17.964 -4.965 -16.184 1.00 84.50 100 ALA A CA 1
ATOM 808 C C . ALA A 1 100 ? 16.965 -6.124 -16.427 1.00 84.50 100 ALA A C 1
ATOM 810 O O . ALA A 1 100 ? 16.484 -6.721 -15.463 1.00 84.50 100 ALA A O 1
ATOM 811 N N . PRO A 1 101 ? 16.656 -6.485 -17.689 1.00 78.25 101 PRO A N 1
ATOM 812 C CA . PRO A 1 101 ? 15.844 -7.664 -17.985 1.00 78.25 101 PRO A CA 1
ATOM 813 C C . PRO A 1 101 ? 16.652 -8.928 -17.690 1.00 78.25 101 PRO A C 1
ATOM 815 O O . PRO A 1 101 ? 17.604 -9.254 -18.407 1.00 78.25 101 PRO A O 1
ATOM 818 N N . VAL A 1 102 ? 16.310 -9.610 -16.601 1.00 80.38 102 VAL A N 1
ATOM 819 C CA . VAL A 1 102 ? 16.990 -10.822 -16.142 1.00 80.38 102 VAL A CA 1
ATOM 820 C C . VAL A 1 102 ? 15.941 -11.836 -15.701 1.00 80.38 102 VAL A C 1
ATOM 822 O O . VAL A 1 102 ? 15.102 -11.541 -14.858 1.00 80.38 102 VAL A O 1
ATOM 825 N N . SER A 1 103 ? 16.003 -13.042 -16.262 1.00 74.56 103 SER A N 1
ATOM 826 C CA . SER A 1 103 ? 15.002 -14.088 -16.014 1.00 74.56 103 SER A CA 1
ATOM 827 C C . SER A 1 103 ? 15.089 -14.692 -14.611 1.00 74.56 103 SER A C 1
ATOM 829 O O . SER A 1 103 ? 14.104 -15.191 -14.082 1.00 74.56 103 SER A O 1
ATOM 831 N N . GLU A 1 104 ? 16.284 -14.671 -14.018 1.00 79.06 104 GLU A N 1
ATOM 832 C CA . GLU A 1 104 ? 16.562 -15.167 -12.669 1.00 79.06 104 GLU A CA 1
ATOM 833 C C . GLU A 1 104 ? 17.499 -14.169 -11.975 1.00 79.06 104 GLU A C 1
ATOM 835 O O . GLU A 1 104 ? 18.725 -14.274 -12.099 1.00 79.06 104 GLU A O 1
ATOM 840 N N . PRO A 1 105 ? 16.947 -13.134 -11.323 1.00 78.00 105 PRO A N 1
ATOM 841 C CA . PRO A 1 105 ? 17.745 -12.187 -10.562 1.00 78.00 105 PRO A CA 1
ATOM 842 C C . PRO A 1 105 ? 18.448 -12.877 -9.380 1.00 78.00 105 PRO A C 1
ATOM 844 O O . PRO A 1 105 ? 17.929 -13.770 -8.717 1.00 78.00 105 PRO A O 1
ATOM 847 N N . THR A 1 106 ? 19.670 -12.437 -9.135 1.00 78.38 106 THR A N 1
ATOM 848 C CA . THR A 1 106 ? 20.623 -12.891 -8.125 1.00 78.38 106 THR A CA 1
ATOM 849 C C . THR A 1 106 ? 20.893 -11.749 -7.152 1.00 78.38 106 THR A C 1
ATOM 851 O O . THR A 1 106 ? 20.688 -10.585 -7.492 1.00 78.38 106 THR A O 1
ATOM 854 N N . LEU A 1 107 ? 21.475 -12.052 -5.989 1.00 73.88 107 LEU A N 1
ATOM 855 C CA . LEU A 1 107 ? 21.865 -11.026 -5.010 1.00 73.88 107 LEU A CA 1
ATOM 856 C C . LEU A 1 107 ? 22.761 -9.925 -5.607 1.00 73.88 107 LEU A C 1
ATOM 858 O O . LEU A 1 107 ? 22.608 -8.761 -5.272 1.00 73.88 107 LEU A O 1
ATOM 862 N N . SER A 1 108 ? 23.637 -10.255 -6.564 1.00 72.69 108 SER A N 1
ATOM 863 C CA . SER A 1 108 ? 24.484 -9.244 -7.221 1.00 72.69 108 SER A CA 1
ATOM 864 C C . SER A 1 108 ? 23.702 -8.231 -8.067 1.00 72.69 108 SER A C 1
ATOM 866 O O . SER A 1 108 ? 24.172 -7.120 -8.290 1.00 72.69 108 SER A O 1
ATOM 868 N N . GLN A 1 109 ? 22.513 -8.602 -8.548 1.00 74.62 109 GLN A N 1
ATOM 869 C CA . GLN A 1 109 ? 21.607 -7.673 -9.223 1.00 74.62 109 GLN A CA 1
ATOM 870 C C . GLN A 1 109 ? 20.814 -6.836 -8.217 1.00 74.62 109 GLN A C 1
ATOM 872 O O . GLN A 1 109 ? 20.406 -5.728 -8.556 1.00 74.62 109 GLN A O 1
ATOM 877 N N . PHE A 1 110 ? 20.662 -7.297 -6.974 1.00 80.31 110 PHE A N 1
ATOM 878 C CA . PHE A 1 110 ? 20.008 -6.508 -5.931 1.00 80.31 110 PHE A CA 1
ATOM 879 C C . PHE A 1 110 ? 20.879 -5.310 -5.549 1.00 80.31 110 PHE A C 1
ATOM 881 O O . PHE A 1 110 ? 20.362 -4.206 -5.439 1.00 80.31 110 PHE A O 1
ATOM 888 N N . ASP A 1 111 ? 22.203 -5.493 -5.502 1.00 81.12 111 ASP A N 1
ATOM 889 C CA . ASP A 1 111 ? 23.170 -4.404 -5.282 1.00 81.12 111 ASP A CA 1
ATOM 890 C C . ASP A 1 111 ? 23.118 -3.313 -6.368 1.00 81.12 111 ASP A C 1
ATOM 892 O O . ASP A 1 111 ? 23.605 -2.201 -6.165 1.00 81.12 111 ASP A O 1
ATOM 896 N N . SER A 1 112 ? 22.564 -3.631 -7.543 1.00 83.06 112 SER A N 1
ATOM 897 C CA . SER A 1 112 ? 22.407 -2.678 -8.646 1.00 83.06 112 SER A CA 1
ATOM 898 C C . SER A 1 112 ? 21.070 -1.940 -8.646 1.00 83.06 112 SER A C 1
ATOM 900 O O . SER A 1 112 ? 20.925 -0.983 -9.406 1.00 83.06 112 SER A O 1
ATOM 902 N N . ALA A 1 113 ? 20.108 -2.364 -7.820 1.00 90.12 113 ALA A N 1
ATOM 903 C CA . ALA A 1 113 ? 18.812 -1.711 -7.725 1.00 90.12 113 ALA A CA 1
ATOM 904 C C . ALA A 1 113 ? 18.958 -0.336 -7.056 1.00 90.12 113 ALA A C 1
ATOM 906 O O . ALA A 1 113 ? 19.481 -0.211 -5.950 1.00 90.12 113 ALA A O 1
ATOM 907 N N . GLU A 1 114 ? 18.472 0.706 -7.726 1.00 94.25 114 GLU A N 1
ATOM 908 C CA . GLU A 1 114 ? 18.354 2.037 -7.133 1.00 94.25 114 GLU A CA 1
ATOM 909 C C . GLU A 1 114 ? 17.042 2.109 -6.343 1.00 94.25 114 GLU A C 1
ATOM 911 O O . GLU A 1 114 ? 15.963 1.929 -6.915 1.00 94.25 114 GLU A O 1
ATOM 916 N N . ILE A 1 115 ? 17.145 2.360 -5.033 1.00 94.50 115 ILE A N 1
ATOM 917 C CA . ILE A 1 115 ? 16.012 2.371 -4.102 1.00 94.50 115 ILE A CA 1
ATOM 918 C C . ILE A 1 115 ? 15.940 3.717 -3.388 1.00 94.50 115 ILE A C 1
ATOM 920 O O . ILE A 1 115 ? 16.928 4.187 -2.824 1.00 94.50 115 ILE A O 1
ATOM 924 N N . GLU A 1 116 ? 14.747 4.296 -3.362 1.00 94.81 116 GLU A N 1
ATOM 925 C CA . GLU A 1 116 ? 14.414 5.484 -2.581 1.00 94.81 116 GLU A CA 1
ATOM 926 C C . GLU A 1 116 ? 13.404 5.074 -1.491 1.00 94.81 116 GLU A C 1
ATOM 928 O O . GLU A 1 116 ? 12.206 4.944 -1.772 1.00 94.81 116 GLU A O 1
ATOM 933 N N . PRO A 1 117 ? 13.868 4.782 -0.258 1.00 93.44 117 PRO A N 1
ATOM 934 C CA . PRO A 1 117 ? 12.989 4.327 0.811 1.00 93.44 117 PRO A CA 1
ATOM 935 C C . PRO A 1 117 ? 12.099 5.470 1.309 1.00 93.44 117 PRO A C 1
ATOM 937 O O . PRO A 1 117 ? 12.569 6.577 1.571 1.00 93.44 117 PRO A O 1
ATOM 940 N N . VAL A 1 118 ? 10.815 5.169 1.484 1.00 94.31 118 VAL A N 1
ATOM 941 C CA . VAL A 1 118 ? 9.819 6.039 2.130 1.00 94.31 118 VAL A CA 1
ATOM 942 C C . VAL A 1 118 ? 9.593 5.602 3.577 1.00 94.31 118 VAL A C 1
ATOM 944 O O . VAL A 1 118 ? 9.442 6.444 4.457 1.00 94.31 118 VAL A O 1
ATOM 947 N N . TYR A 1 119 ? 9.623 4.292 3.826 1.00 96.38 119 TYR A N 1
ATOM 948 C CA . TYR A 1 119 ? 9.443 3.679 5.132 1.00 96.38 119 TYR A CA 1
ATOM 949 C C . TYR A 1 119 ? 10.417 2.513 5.340 1.00 96.38 119 TYR A C 1
ATOM 951 O O . TYR A 1 119 ? 10.607 1.684 4.445 1.00 96.38 119 TYR A O 1
ATOM 959 N N . MET A 1 120 ? 11.008 2.436 6.534 1.00 96.62 120 MET A N 1
ATOM 960 C CA . MET A 1 120 ? 11.897 1.350 6.954 1.00 96.62 120 MET A CA 1
ATOM 961 C C . MET A 1 120 ? 11.624 1.018 8.416 1.00 96.62 120 MET A C 1
ATOM 963 O O . MET A 1 120 ? 11.890 1.855 9.282 1.00 96.62 120 MET A O 1
ATOM 967 N N . ARG A 1 121 ? 11.155 -0.199 8.702 1.00 96.38 121 ARG A N 1
ATOM 968 C CA . ARG A 1 121 ? 10.889 -0.616 10.082 1.00 96.38 121 ARG A CA 1
ATOM 969 C C . ARG A 1 121 ? 12.162 -0.549 10.932 1.00 96.38 121 ARG A C 1
ATOM 971 O O . ARG A 1 121 ? 13.196 -1.091 10.553 1.00 96.38 121 ARG A O 1
ATOM 978 N N . GLN A 1 122 ? 12.076 0.135 12.074 1.00 95.38 122 GLN A N 1
ATOM 979 C CA . GLN A 1 122 ? 13.168 0.262 13.056 1.00 95.38 122 GLN A CA 1
ATOM 980 C C . GLN A 1 122 ? 12.858 -0.436 14.387 1.00 95.38 122 GLN A C 1
ATOM 982 O O . GLN A 1 122 ? 13.764 -0.711 15.175 1.00 95.38 122 GLN A O 1
ATOM 987 N N . GLU A 1 123 ? 11.584 -0.722 14.643 1.00 95.88 123 GLU A N 1
ATOM 988 C CA . GLU A 1 123 ? 11.093 -1.249 15.913 1.00 95.88 123 GLU A CA 1
ATOM 989 C C . GLU A 1 123 ? 10.311 -2.542 15.691 1.00 95.88 123 GLU A C 1
ATOM 991 O O . GLU A 1 123 ? 9.719 -2.753 14.624 1.00 95.88 123 GLU A O 1
ATOM 996 N N . ALA A 1 124 ? 10.327 -3.407 16.705 1.00 95.12 124 ALA A N 1
ATOM 997 C CA . ALA A 1 124 ? 9.560 -4.644 16.695 1.00 95.12 124 ALA A CA 1
ATOM 998 C C . ALA A 1 124 ? 8.073 -4.363 16.384 1.00 95.12 124 ALA A C 1
ATOM 1000 O O . ALA A 1 124 ? 7.526 -3.374 16.880 1.00 95.12 124 ALA A O 1
ATOM 1001 N N . PRO A 1 125 ? 7.426 -5.182 15.540 1.00 93.56 125 PRO A N 1
ATOM 1002 C CA . PRO A 1 125 ? 6.007 -5.039 15.232 1.00 93.56 125 PRO A CA 1
ATOM 1003 C C . PRO A 1 125 ? 5.122 -5.168 16.475 1.00 93.56 125 PRO A C 1
ATOM 1005 O O . PRO A 1 125 ? 5.421 -5.910 17.413 1.00 93.56 125 PRO A O 1
ATOM 1008 N N . GLU A 1 126 ? 3.997 -4.455 16.448 1.00 86.38 126 GLU A N 1
ATOM 1009 C CA . GLU A 1 126 ? 2.902 -4.702 17.379 1.00 86.38 126 GLU A CA 1
ATOM 1010 C C . GLU A 1 126 ? 2.073 -5.889 16.872 1.00 86.38 126 GLU A C 1
ATOM 1012 O O . GLU A 1 126 ? 1.852 -6.051 15.669 1.00 86.38 126 GLU A O 1
ATOM 1017 N N . THR A 1 127 ? 1.625 -6.737 17.798 1.00 84.69 127 THR A N 1
ATOM 1018 C CA . THR A 1 127 ? 0.869 -7.955 17.481 1.00 84.69 127 THR A CA 1
ATOM 1019 C C . THR A 1 127 ? -0.588 -7.796 17.886 1.00 84.69 127 THR A C 1
ATOM 1021 O O . THR A 1 127 ? -0.873 -7.422 19.026 1.00 84.69 127 THR A O 1
ATOM 1024 N N . TRP A 1 128 ? -1.497 -8.187 17.003 1.00 74.69 128 TRP A N 1
ATOM 1025 C CA . TRP A 1 128 ? -2.949 -8.082 17.161 1.00 74.69 128 TRP A CA 1
ATOM 1026 C C . TRP A 1 128 ? -3.630 -9.460 17.184 1.00 74.69 128 TRP A C 1
ATOM 1028 O O . TRP A 1 128 ? -4.790 -9.574 17.574 1.00 74.69 128 TRP A O 1
ATOM 1038 N N . ALA A 1 129 ? -2.926 -10.525 16.778 1.00 64.69 129 ALA A N 1
ATOM 1039 C CA . ALA A 1 129 ? -3.503 -11.858 16.565 1.00 64.69 129 ALA A CA 1
ATOM 1040 C C . ALA A 1 129 ? -4.054 -12.570 17.813 1.00 64.69 129 ALA A C 1
ATOM 1042 O O . ALA A 1 129 ? -4.750 -13.580 17.672 1.00 64.69 129 ALA A O 1
ATOM 1043 N N . ASP A 1 130 ? -3.755 -12.085 19.017 1.00 67.12 130 ASP A N 1
ATOM 1044 C CA . ASP A 1 130 ? -4.228 -12.713 20.253 1.00 67.12 130 ASP A CA 1
ATOM 1045 C C . ASP A 1 130 ? -5.632 -12.221 20.674 1.00 67.12 130 ASP A C 1
ATOM 1047 O O . ASP A 1 130 ? -6.245 -12.808 21.571 1.00 67.12 130 ASP A O 1
ATOM 1051 N N . GLU A 1 131 ? -6.178 -11.193 20.014 1.00 67.19 131 GLU A N 1
ATOM 1052 C CA . GLU A 1 131 ? -7.514 -10.659 20.292 1.00 67.19 131 GLU A CA 1
ATOM 1053 C C . GLU A 1 131 ? -8.558 -11.237 19.324 1.00 67.19 131 GLU A C 1
ATOM 1055 O O . GLU A 1 131 ? -8.505 -11.045 18.108 1.00 67.19 131 GLU A O 1
ATOM 1060 N N . GLU A 1 132 ? -9.540 -11.972 19.859 1.00 76.06 132 GLU A N 1
ATOM 1061 C CA . GLU A 1 132 ? -10.680 -12.423 19.058 1.00 76.06 132 GLU A CA 1
ATOM 1062 C C . GLU A 1 132 ? -11.561 -11.208 18.715 1.00 76.06 132 GLU A C 1
ATOM 1064 O O . GLU A 1 132 ? -11.987 -10.504 19.637 1.00 76.06 132 GLU A O 1
ATOM 1069 N N . PRO A 1 133 ? -11.860 -10.945 17.426 1.00 80.88 133 PRO A N 1
ATOM 1070 C CA . PRO A 1 133 ? -12.651 -9.781 17.048 1.00 80.88 133 PRO A CA 1
ATOM 1071 C C . PRO A 1 133 ? -14.026 -9.812 17.712 1.00 80.88 133 PRO A C 1
ATOM 1073 O O . PRO A 1 133 ? -14.713 -10.839 17.705 1.00 80.88 133 PRO A O 1
ATOM 1076 N N . GLU A 1 134 ? -14.454 -8.672 18.253 1.00 84.50 134 GLU A N 1
ATOM 1077 C CA . GLU A 1 134 ? -15.782 -8.549 18.844 1.00 84.50 134 GLU A CA 1
ATOM 1078 C C . GLU A 1 134 ? -16.894 -8.855 17.824 1.00 84.50 134 GLU A C 1
ATOM 1080 O O . GLU A 1 134 ? -16.733 -8.751 16.605 1.00 84.50 134 GLU A O 1
ATOM 1085 N N . ALA A 1 135 ? -18.078 -9.221 18.319 1.00 82.88 135 ALA A N 1
ATOM 1086 C CA . ALA A 1 135 ? -19.221 -9.476 17.451 1.00 82.88 135 ALA A CA 1
ATOM 1087 C C . ALA A 1 135 ? -19.591 -8.213 16.649 1.00 82.88 135 ALA A C 1
ATOM 1089 O O . ALA A 1 135 ? -20.019 -7.214 17.218 1.00 82.88 135 ALA A O 1
ATOM 1090 N N . GLY A 1 136 ? -19.480 -8.291 15.319 1.00 83.88 136 GLY A N 1
ATOM 1091 C CA . GLY A 1 136 ? -19.718 -7.162 14.413 1.00 83.88 136 GLY A CA 1
ATOM 1092 C C . GLY A 1 136 ? -18.442 -6.506 13.8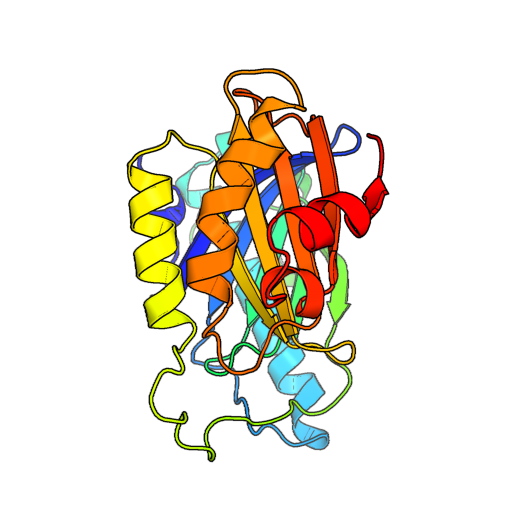77 1.00 83.88 136 GLY A C 1
ATOM 1093 O O . GLY A 1 136 ? -18.545 -5.707 12.951 1.00 83.88 136 GLY A O 1
ATOM 1094 N N . ALA A 1 137 ? -17.266 -6.884 14.387 1.00 89.56 137 ALA A N 1
ATOM 1095 C CA . ALA A 1 137 ? -15.981 -6.526 13.801 1.00 89.56 137 ALA A CA 1
ATOM 1096 C C . ALA A 1 137 ? -15.703 -7.318 12.514 1.00 89.56 137 ALA A C 1
ATOM 1098 O O . ALA A 1 137 ? -16.154 -8.456 12.339 1.00 89.56 137 ALA A O 1
ATOM 1099 N N . CYS A 1 138 ? -14.922 -6.725 11.620 1.00 90.88 138 CYS A N 1
ATOM 1100 C CA . CYS A 1 138 ? -14.467 -7.334 10.384 1.00 90.88 138 CYS A CA 1
ATOM 1101 C C . CYS A 1 138 ? -12.942 -7.255 10.278 1.00 90.88 138 CYS A C 1
ATOM 1103 O O . CYS A 1 138 ? -12.308 -6.275 10.656 1.00 90.88 138 CYS A O 1
ATOM 1105 N N . LEU A 1 139 ? -12.344 -8.318 9.745 1.00 90.88 139 LEU A N 1
ATOM 1106 C CA . LEU A 1 139 ? -10.908 -8.372 9.478 1.00 90.88 139 LEU A CA 1
ATOM 1107 C C . LEU A 1 139 ? -10.614 -7.872 8.064 1.00 90.88 139 LEU A C 1
ATOM 1109 O O . LEU A 1 139 ? -11.444 -8.025 7.159 1.00 90.88 139 LEU A O 1
ATOM 1113 N N . TRP A 1 140 ? -9.394 -7.384 7.836 1.00 92.31 140 TRP A N 1
ATOM 1114 C CA . TRP A 1 140 ? -8.971 -6.870 6.530 1.00 92.31 140 TRP A CA 1
ATOM 1115 C C . TRP A 1 140 ? -9.268 -7.804 5.337 1.00 92.31 140 TRP A C 1
ATOM 1117 O O . TRP A 1 140 ? -9.795 -7.317 4.334 1.00 92.31 140 TRP A O 1
ATOM 1127 N N . PRO A 1 141 ? -9.065 -9.141 5.396 1.00 90.75 141 PRO A N 1
ATOM 1128 C CA . PRO A 1 141 ? -9.436 -10.029 4.289 1.00 90.75 141 PRO A CA 1
ATOM 1129 C C . PRO A 1 141 ? -10.920 -9.983 3.904 1.00 90.75 141 PRO A C 1
ATOM 1131 O O . PRO A 1 141 ? -11.267 -10.260 2.753 1.00 90.75 141 PRO A O 1
ATOM 1134 N N . GLN A 1 142 ? -11.805 -9.690 4.862 1.00 90.44 142 GLN A N 1
ATOM 1135 C CA . GLN A 1 142 ? -13.244 -9.578 4.632 1.00 90.44 142 GLN A CA 1
ATOM 1136 C C . GLN A 1 142 ? -13.561 -8.243 3.956 1.00 90.44 142 GLN A C 1
ATOM 1138 O O . GLN A 1 142 ? -14.118 -8.254 2.859 1.00 90.44 142 GLN A O 1
ATOM 1143 N N . VAL A 1 143 ? -13.098 -7.136 4.545 1.00 90.81 143 VAL A N 1
ATOM 1144 C CA . VAL A 1 143 ? -13.244 -5.771 4.007 1.00 90.81 143 VAL A CA 1
ATOM 1145 C C . VAL A 1 143 ? -12.703 -5.682 2.587 1.00 90.81 143 VAL A C 1
ATOM 1147 O O . VAL A 1 143 ? -13.393 -5.266 1.660 1.00 90.81 143 VAL A O 1
ATOM 1150 N N . ARG A 1 144 ? -11.484 -6.174 2.365 1.00 88.38 144 ARG A N 1
ATOM 1151 C CA . ARG A 1 144 ? -10.839 -6.159 1.053 1.00 88.38 144 ARG A CA 1
ATOM 1152 C C . ARG A 1 144 ? -11.629 -6.919 -0.009 1.00 88.38 144 ARG A C 1
ATOM 1154 O O . ARG A 1 144 ? -11.585 -6.545 -1.177 1.00 88.38 144 ARG A O 1
ATOM 1161 N N . ARG A 1 145 ? -12.334 -7.995 0.354 1.00 86.50 145 ARG A N 1
ATOM 1162 C CA . ARG A 1 145 ? -13.179 -8.735 -0.595 1.00 86.50 145 ARG A CA 1
ATOM 1163 C C . ARG A 1 145 ? -14.389 -7.904 -1.018 1.00 86.50 145 ARG A C 1
ATOM 1165 O O . ARG A 1 145 ? -14.722 -7.906 -2.204 1.00 86.50 145 ARG A O 1
ATOM 1172 N N . SER A 1 146 ? -15.013 -7.194 -0.081 1.00 85.38 146 SER A N 1
ATOM 1173 C CA . SER A 1 146 ? -16.084 -6.246 -0.393 1.00 85.38 146 SER A CA 1
ATOM 1174 C C . SER A 1 146 ? -15.569 -5.117 -1.283 1.00 85.38 146 SER A C 1
ATOM 1176 O O . SER A 1 146 ? -16.121 -4.897 -2.358 1.00 85.38 146 SER A O 1
ATOM 1178 N N . LEU A 1 147 ? -14.446 -4.490 -0.911 1.00 83.94 147 LEU A N 1
ATOM 1179 C CA . LEU A 1 147 ? -13.827 -3.409 -1.684 1.00 83.94 147 LEU A CA 1
ATOM 1180 C C . LEU A 1 147 ? -13.469 -3.847 -3.104 1.00 83.94 147 LEU A C 1
ATOM 1182 O O . LEU A 1 147 ? -13.814 -3.156 -4.050 1.00 83.94 147 LEU A O 1
ATOM 1186 N N . ARG A 1 148 ? -12.881 -5.035 -3.283 1.00 79.12 148 ARG A N 1
ATOM 1187 C CA . ARG A 1 148 ? -12.601 -5.587 -4.619 1.00 79.12 148 ARG A CA 1
ATOM 1188 C C . ARG A 1 148 ? -13.851 -5.796 -5.459 1.00 79.12 148 ARG A C 1
ATOM 1190 O O . ARG A 1 148 ? -13.791 -5.676 -6.670 1.00 79.12 148 ARG A O 1
ATOM 1197 N N . THR A 1 149 ? -14.977 -6.132 -4.834 1.00 72.56 149 THR A N 1
ATOM 1198 C CA . THR A 1 149 ? -16.243 -6.293 -5.562 1.00 72.56 149 THR A CA 1
ATOM 1199 C C . THR A 1 149 ? -16.739 -4.947 -6.094 1.00 72.56 149 THR A C 1
ATOM 1201 O O . THR A 1 149 ? -17.296 -4.899 -7.190 1.00 72.56 149 THR A O 1
ATOM 1204 N N . LEU A 1 150 ? -16.508 -3.863 -5.345 1.00 68.31 150 LEU A N 1
ATOM 1205 C CA . LEU A 1 150 ? -16.744 -2.495 -5.813 1.00 68.31 150 LEU A CA 1
ATOM 1206 C C . LEU A 1 150 ? -15.760 -2.133 -6.940 1.00 68.31 150 LEU A C 1
ATOM 1208 O O . LEU A 1 150 ? -16.185 -1.660 -7.990 1.00 68.31 150 LEU A O 1
ATOM 1212 N N . GLU A 1 151 ? -14.479 -2.466 -6.766 1.00 72.94 151 GLU A N 1
ATOM 1213 C CA . GLU A 1 151 ? -13.406 -2.160 -7.724 1.00 72.94 151 GLU A CA 1
ATOM 1214 C C . GLU A 1 151 ? -13.546 -2.917 -9.050 1.00 72.94 151 GLU A C 1
ATOM 1216 O O . GLU A 1 151 ? -13.336 -2.343 -10.110 1.00 72.94 151 GLU A O 1
ATOM 1221 N N . ASP A 1 152 ? -13.946 -4.191 -9.024 1.00 65.38 152 ASP A N 1
ATOM 1222 C CA . ASP A 1 152 ? -14.205 -4.995 -10.226 1.00 65.38 152 ASP A CA 1
ATOM 1223 C C . ASP A 1 152 ? -15.450 -4.499 -10.992 1.00 65.38 152 ASP A C 1
ATOM 1225 O O . ASP A 1 152 ? -15.604 -4.775 -12.189 1.00 65.38 152 ASP A O 1
ATOM 1229 N N . ALA A 1 153 ? -16.360 -3.788 -10.313 1.00 57.28 153 ALA A N 1
ATOM 1230 C CA . ALA A 1 153 ? -17.508 -3.136 -10.939 1.00 57.28 153 ALA A CA 1
ATOM 1231 C C . ALA A 1 153 ? -17.125 -1.804 -11.611 1.00 57.28 153 ALA A C 1
ATOM 1233 O O . ALA A 1 153 ? -17.772 -1.402 -12.587 1.00 57.28 153 ALA A O 1
ATOM 1234 N N . GLN A 1 154 ? -16.069 -1.151 -11.125 1.00 56.09 154 GLN A N 1
ATOM 1235 C CA . GLN A 1 154 ? -15.448 0.038 -11.704 1.00 56.09 154 GLN A CA 1
ATOM 1236 C C . GLN A 1 154 ? -14.238 -0.385 -12.576 1.00 56.09 154 GLN A C 1
ATOM 1238 O O . GLN A 1 154 ? -13.915 -1.566 -12.697 1.00 56.09 154 GLN A O 1
ATOM 1243 N N . ARG A 1 155 ? -13.645 0.501 -13.385 1.00 55.84 155 ARG A N 1
ATOM 1244 C CA . ARG A 1 155 ? -12.599 0.092 -14.351 1.00 55.84 155 ARG A CA 1
ATOM 1245 C C . ARG A 1 155 ? -11.208 0.446 -13.820 1.00 55.84 155 ARG A C 1
ATOM 1247 O O . ARG A 1 155 ? -10.901 1.606 -13.653 1.00 55.84 155 ARG A O 1
ATOM 1254 N N . GLY A 1 156 ? -10.333 -0.556 -13.721 1.00 64.06 156 GLY A N 1
ATOM 1255 C CA . GLY A 1 156 ? -8.932 -0.489 -14.166 1.00 64.06 156 GLY A CA 1
ATOM 1256 C C . GLY A 1 156 ? -7.849 -0.024 -13.185 1.00 64.06 156 GLY A C 1
ATOM 1257 O O . GLY A 1 156 ? -6.834 -0.718 -13.091 1.00 64.06 156 GLY A O 1
ATOM 1258 N N . LEU A 1 157 ? -8.011 1.125 -12.520 1.00 75.12 157 LEU A N 1
ATOM 1259 C CA . LEU A 1 157 ? -6.925 1.792 -11.763 1.00 75.12 157 LEU A CA 1
ATOM 1260 C C . LEU A 1 157 ? -7.142 1.850 -10.256 1.00 75.12 157 LEU A C 1
ATOM 1262 O O . LEU A 1 157 ? -6.484 2.616 -9.553 1.00 75.12 157 LEU A O 1
ATOM 1266 N N . GLU A 1 158 ? -8.064 1.045 -9.764 1.00 85.81 158 GLU A N 1
ATOM 1267 C CA . GLU A 1 158 ? -8.472 1.077 -8.374 1.00 85.81 158 GLU A CA 1
ATOM 1268 C C . GLU A 1 158 ? -7.726 0.045 -7.549 1.00 85.81 158 GLU A C 1
ATOM 1270 O O . GLU A 1 158 ? -7.311 -1.013 -8.031 1.00 85.81 158 GLU A O 1
ATOM 1275 N N . GLY A 1 159 ? -7.570 0.357 -6.273 1.00 88.69 159 GLY A N 1
ATOM 1276 C CA . GLY A 1 159 ? -7.050 -0.600 -5.326 1.00 88.69 159 GLY A CA 1
ATOM 1277 C C . GLY A 1 159 ? -7.009 -0.035 -3.927 1.00 88.69 159 GLY A C 1
ATOM 1278 O O . GLY A 1 159 ? -6.786 1.158 -3.724 1.00 88.69 159 GLY A O 1
ATOM 1279 N N . SER A 1 160 ? -7.181 -0.933 -2.968 1.00 91.75 160 SER A N 1
ATOM 1280 C CA . SER A 1 160 ? -7.010 -0.632 -1.556 1.00 91.75 160 SER A CA 1
ATOM 1281 C C . SER A 1 160 ? -6.039 -1.606 -0.898 1.00 91.75 160 SER A C 1
ATOM 1283 O O . SER A 1 160 ? -5.953 -2.794 -1.257 1.00 91.75 160 SER A O 1
ATOM 1285 N N . TYR A 1 161 ? -5.303 -1.104 0.084 1.00 94.38 161 TYR A N 1
ATOM 1286 C CA . TYR A 1 161 ? -4.443 -1.896 0.950 1.00 94.38 161 TYR A CA 1
ATOM 1287 C C . TYR A 1 161 ? -4.393 -1.322 2.366 1.00 94.38 161 TYR A C 1
ATOM 1289 O O . TYR A 1 161 ? -4.700 -0.150 2.579 1.00 94.38 161 TYR A O 1
ATOM 1297 N N . LEU A 1 162 ? -4.013 -2.171 3.318 1.00 96.12 162 LEU A N 1
ATOM 1298 C CA . LEU A 1 162 ? -3.832 -1.816 4.720 1.00 96.12 162 LEU A CA 1
ATOM 1299 C C . LEU A 1 162 ? -2.388 -2.085 5.124 1.00 96.12 162 LEU A C 1
ATOM 1301 O O . LEU A 1 162 ? -1.789 -3.060 4.661 1.00 96.12 162 LEU A O 1
ATOM 1305 N N . PHE A 1 163 ? -1.850 -1.227 5.978 1.00 96.31 163 PHE A N 1
ATOM 1306 C CA . PHE A 1 163 ? -0.601 -1.474 6.678 1.00 96.31 163 PHE A CA 1
ATOM 1307 C C . PHE A 1 163 ? -0.609 -0.796 8.051 1.00 96.31 163 PHE A C 1
ATOM 1309 O O . PHE A 1 163 ? -1.320 0.189 8.249 1.00 96.31 163 PHE A O 1
ATOM 1316 N N . THR A 1 164 ? 0.207 -1.307 8.964 1.00 95.81 164 THR A N 1
ATOM 1317 C CA . THR A 1 164 ? 0.409 -0.750 10.306 1.00 95.81 164 THR A CA 1
ATOM 1318 C C . THR A 1 164 ? 1.871 -0.348 10.481 1.00 95.81 164 THR A C 1
ATOM 1320 O O . THR A 1 164 ? 2.775 -1.136 10.186 1.00 95.81 164 THR A O 1
ATOM 1323 N N . ASP A 1 165 ? 2.119 0.871 10.946 1.00 94.69 165 ASP A N 1
ATOM 1324 C CA . ASP A 1 165 ? 3.450 1.385 11.287 1.00 94.69 165 ASP A CA 1
ATOM 1325 C C . ASP A 1 165 ? 3.447 2.050 12.677 1.00 94.69 165 ASP A C 1
ATOM 1327 O O . ASP A 1 165 ? 2.467 1.954 13.415 1.00 94.69 165 ASP A O 1
ATOM 1331 N N . GLU A 1 166 ? 4.545 2.699 13.074 1.00 92.50 166 GLU A N 1
ATOM 1332 C CA . GLU A 1 166 ? 4.660 3.381 14.373 1.00 92.50 166 GLU A CA 1
ATOM 1333 C C . GLU A 1 166 ? 3.686 4.558 14.566 1.00 92.50 166 GLU A C 1
ATOM 1335 O O . GLU A 1 166 ? 3.551 5.083 15.673 1.00 92.50 166 GLU A O 1
ATOM 1340 N N . THR A 1 167 ? 3.030 5.011 13.499 1.00 92.62 167 THR A N 1
ATOM 1341 C CA . THR A 1 167 ? 2.030 6.082 13.522 1.00 92.62 167 THR A CA 1
ATOM 1342 C C . THR A 1 167 ? 0.592 5.565 13.540 1.00 92.62 167 THR A C 1
ATOM 1344 O O . THR A 1 167 ? -0.329 6.374 13.698 1.00 92.62 167 THR A O 1
ATOM 1347 N N . GLY A 1 168 ? 0.410 4.244 13.458 1.00 94.31 168 GLY A N 1
ATOM 1348 C CA . GLY A 1 168 ? -0.862 3.556 13.635 1.00 94.31 168 GLY A CA 1
ATOM 1349 C C . GLY A 1 168 ? -1.273 2.711 12.431 1.00 94.31 168 GLY A C 1
ATOM 1350 O O . GLY A 1 168 ? -0.453 2.222 11.651 1.00 94.31 168 GLY A O 1
ATOM 1351 N N . VAL A 1 169 ? -2.581 2.510 12.295 1.00 95.31 169 VAL A N 1
ATOM 1352 C CA . VAL A 1 169 ? -3.207 1.694 11.253 1.00 95.31 169 VAL A CA 1
ATOM 1353 C C . VAL A 1 169 ? -3.631 2.577 10.085 1.00 95.31 169 VAL A C 1
ATOM 1355 O O . VAL A 1 169 ? -4.442 3.502 10.220 1.00 95.31 169 VAL A O 1
ATOM 1358 N N . HIS A 1 170 ? -3.136 2.252 8.897 1.00 96.06 170 HIS A N 1
ATOM 1359 C CA . HIS A 1 170 ? -3.378 3.007 7.677 1.00 96.06 170 HIS A CA 1
ATOM 1360 C C . HIS A 1 170 ? -4.130 2.180 6.647 1.00 96.06 170 HIS A C 1
ATOM 1362 O O . HIS A 1 170 ? -3.734 1.070 6.295 1.00 96.06 170 HIS A O 1
ATOM 1368 N N . VAL A 1 171 ? -5.173 2.773 6.072 1.00 95.44 171 VAL A N 1
ATOM 1369 C CA . VAL A 1 171 ? -5.810 2.264 4.855 1.00 95.44 171 VAL A CA 1
ATOM 1370 C C . VAL A 1 171 ? -5.500 3.222 3.717 1.00 95.44 171 VAL A C 1
ATOM 1372 O O . VAL A 1 171 ? -5.854 4.399 3.774 1.00 95.44 171 VAL A O 1
ATOM 1375 N N . TRP A 1 172 ? -4.846 2.724 2.673 1.00 93.75 172 TRP A N 1
ATOM 1376 C CA . TRP A 1 172 ? -4.703 3.425 1.399 1.00 93.75 172 TRP A CA 1
ATOM 1377 C C . TRP A 1 172 ? -5.779 2.954 0.438 1.00 93.75 172 TRP A C 1
ATOM 1379 O O . TRP A 1 172 ? -6.015 1.752 0.296 1.00 93.75 172 TRP A O 1
ATOM 1389 N N . THR A 1 173 ? -6.408 3.898 -0.249 1.00 90.38 173 THR A N 1
ATOM 1390 C CA . THR A 1 173 ? -7.356 3.606 -1.318 1.00 90.38 173 THR A CA 1
ATOM 1391 C C . THR A 1 173 ? -7.151 4.543 -2.497 1.00 90.38 173 THR A C 1
ATOM 1393 O O . THR A 1 173 ? -6.966 5.752 -2.339 1.00 90.38 173 THR A O 1
ATOM 1396 N N . GLN A 1 174 ? -7.183 3.966 -3.693 1.00 89.56 174 GLN A N 1
ATOM 1397 C CA . GLN A 1 174 ? -7.177 4.689 -4.950 1.00 89.56 174 GLN A CA 1
ATOM 1398 C C . GLN A 1 174 ? -8.459 4.414 -5.735 1.00 89.56 174 GLN A C 1
ATOM 1400 O O . GLN A 1 174 ? -8.902 3.263 -5.824 1.00 89.56 174 GLN A O 1
ATOM 1405 N N . ARG A 1 175 ? -9.027 5.468 -6.329 1.00 85.38 175 ARG A N 1
ATOM 1406 C CA . ARG A 1 175 ? -10.224 5.403 -7.181 1.00 85.38 175 ARG A CA 1
ATOM 1407 C C . ARG A 1 175 ? -10.016 6.132 -8.507 1.00 85.38 175 ARG A C 1
ATOM 1409 O O . ARG A 1 175 ? -9.398 7.200 -8.535 1.00 85.38 175 ARG A O 1
ATOM 1416 N N . GLU A 1 176 ? -10.532 5.554 -9.590 1.00 84.81 176 GLU A N 1
ATOM 1417 C CA . GLU A 1 176 ? -10.600 6.200 -10.903 1.00 84.81 176 GLU A CA 1
ATOM 1418 C C . GLU A 1 176 ? -11.969 6.858 -11.056 1.00 84.81 176 GLU A C 1
ATOM 1420 O O . GLU A 1 176 ? -12.981 6.167 -11.123 1.00 84.81 176 GLU A O 1
ATOM 1425 N N . VAL A 1 177 ? -12.015 8.184 -11.183 1.00 78.06 177 VAL A N 1
ATOM 1426 C CA . VAL A 1 177 ? -13.288 8.886 -11.400 1.00 78.06 177 VAL A CA 1
ATOM 1427 C C . VAL A 1 177 ? -13.421 9.365 -12.839 1.00 78.06 177 VAL A C 1
ATOM 1429 O O . VAL A 1 177 ? -12.549 10.032 -13.401 1.00 78.06 177 VAL A O 1
ATOM 1432 N N . ALA A 1 178 ? -14.578 9.091 -13.439 1.00 66.88 178 ALA A N 1
ATOM 1433 C CA . ALA A 1 178 ? -14.973 9.662 -14.722 1.00 66.88 178 ALA A CA 1
ATOM 1434 C C . ALA A 1 178 ? -15.617 11.047 -14.515 1.00 66.88 178 ALA A C 1
ATOM 1436 O O . ALA A 1 178 ? -16.794 11.240 -14.816 1.00 66.88 178 ALA A O 1
ATOM 1437 N N . GLY A 1 179 ? -14.893 12.023 -13.959 1.00 62.97 179 GLY A N 1
ATOM 1438 C CA . GLY A 1 179 ? -15.506 13.313 -13.629 1.00 62.97 179 GLY A CA 1
ATOM 1439 C C . GLY A 1 179 ? -14.607 14.312 -12.912 1.00 62.97 179 GLY A C 1
ATOM 1440 O O . GLY A 1 179 ? -13.386 14.192 -12.912 1.00 62.97 179 GLY A O 1
ATOM 1441 N N . ASP A 1 180 ? -15.232 15.340 -12.337 1.00 62.19 180 ASP A N 1
ATOM 1442 C CA . ASP A 1 180 ? -14.551 16.318 -11.490 1.00 62.19 180 ASP A CA 1
ATOM 1443 C C . ASP A 1 180 ? -14.383 15.807 -10.045 1.00 62.19 180 ASP A C 1
ATOM 1445 O O . ASP A 1 180 ? -15.010 14.833 -9.619 1.00 62.19 180 ASP A O 1
ATOM 1449 N N . ALA A 1 181 ? -13.563 16.510 -9.260 1.00 59.50 181 ALA A N 1
ATOM 1450 C CA . ALA A 1 181 ? -13.292 16.178 -7.862 1.00 59.50 181 ALA A CA 1
ATOM 1451 C C . ALA A 1 181 ? -14.542 16.185 -6.954 1.00 59.50 181 ALA A C 1
ATOM 1453 O O . ALA A 1 181 ? -14.472 15.705 -5.830 1.00 59.50 181 ALA A O 1
ATOM 1454 N N . SER A 1 182 ? -15.693 16.710 -7.397 1.00 64.94 182 SER A N 1
ATOM 1455 C CA . SER A 1 182 ? -16.926 16.675 -6.599 1.00 64.94 182 SER A CA 1
ATOM 1456 C C . SER A 1 182 ? -17.612 15.306 -6.639 1.00 64.94 182 SER A C 1
ATOM 1458 O O . SER A 1 182 ? -18.288 14.928 -5.684 1.00 64.94 182 SER A O 1
ATOM 1460 N N . THR A 1 183 ? -17.370 14.528 -7.699 1.00 67.81 183 THR A N 1
ATOM 1461 C CA . THR A 1 183 ? -17.882 13.154 -7.849 1.00 67.81 183 THR A CA 1
ATOM 1462 C C . THR A 1 183 ? -17.190 12.192 -6.878 1.00 67.81 183 THR A C 1
ATOM 1464 O O . THR A 1 183 ? -17.808 11.257 -6.379 1.00 67.81 183 THR A O 1
ATOM 1467 N N . VAL A 1 184 ? -15.941 12.498 -6.519 1.00 67.50 184 VAL A N 1
ATOM 1468 C CA . VAL A 1 184 ? -15.123 11.751 -5.555 1.00 67.50 184 VAL A CA 1
ATOM 1469 C C . VAL A 1 184 ? -15.851 11.534 -4.239 1.00 67.50 184 VAL A C 1
ATOM 1471 O O . VAL A 1 184 ? -15.908 10.416 -3.751 1.00 67.50 184 VAL A O 1
ATOM 1474 N N . PHE A 1 185 ? -16.436 12.583 -3.658 1.00 69.06 185 PHE A N 1
ATOM 1475 C CA . PHE A 1 185 ? -17.060 12.473 -2.339 1.00 69.06 185 PHE A CA 1
ATOM 1476 C C . PHE A 1 185 ? -18.276 11.537 -2.332 1.00 69.06 185 PHE A C 1
ATOM 1478 O O . PHE A 1 185 ? -18.597 10.976 -1.288 1.00 69.06 185 PHE A O 1
ATOM 1485 N N . PHE A 1 186 ? -18.926 11.334 -3.484 1.00 69.12 186 PHE A N 1
ATOM 1486 C CA . PHE A 1 186 ? -19.989 10.339 -3.632 1.00 69.12 186 PHE A CA 1
ATOM 1487 C C . PHE A 1 186 ? -19.458 8.911 -3.740 1.00 69.12 186 PHE A C 1
ATOM 1489 O O . PHE A 1 186 ? -20.097 8.005 -3.225 1.00 69.12 186 PHE A O 1
ATOM 1496 N N . GLU A 1 187 ? -18.293 8.700 -4.347 1.00 66.25 187 GLU A N 1
ATOM 1497 C CA . GLU A 1 187 ? -17.690 7.363 -4.444 1.00 66.25 187 GLU A CA 1
ATOM 1498 C C . GLU A 1 187 ? -16.947 6.960 -3.164 1.00 66.25 187 GLU A C 1
ATOM 1500 O O . GLU A 1 187 ? -16.937 5.794 -2.777 1.00 66.25 187 GLU A O 1
ATOM 1505 N N . LEU A 1 188 ? -16.404 7.934 -2.427 1.00 68.62 188 LEU A N 1
ATOM 1506 C CA . LEU A 1 188 ? -15.868 7.707 -1.082 1.00 68.62 188 LEU A CA 1
ATOM 1507 C C . LEU A 1 188 ? -16.959 7.327 -0.071 1.00 68.62 188 LEU A C 1
ATOM 1509 O O . LEU A 1 188 ? -16.639 6.790 0.990 1.00 68.62 188 LEU A O 1
ATOM 1513 N N . TRP A 1 189 ? -18.231 7.572 -0.409 1.00 71.56 189 TRP A N 1
ATOM 1514 C CA . TRP A 1 189 ? -19.392 7.233 0.413 1.00 71.56 189 TRP A CA 1
ATOM 1515 C C . TRP A 1 189 ? -19.519 5.723 0.661 1.00 71.56 189 TRP A C 1
ATOM 1517 O O . TRP A 1 189 ? -19.933 5.297 1.741 1.00 71.56 189 TRP A O 1
ATOM 1527 N N . ASP A 1 190 ? -19.106 4.921 -0.320 1.00 74.62 190 ASP A N 1
ATOM 1528 C CA . ASP A 1 190 ? -19.193 3.460 -0.277 1.00 74.62 190 ASP A CA 1
ATOM 1529 C C . ASP A 1 190 ? -18.035 2.819 0.507 1.00 74.62 190 ASP A C 1
ATOM 1531 O O . ASP A 1 190 ? -18.118 1.658 0.901 1.00 74.62 190 ASP A O 1
ATOM 1535 N N . LEU A 1 191 ? -16.962 3.569 0.790 1.00 76.88 191 LEU A N 1
ATOM 1536 C CA . LEU A 1 191 ? -15.823 3.064 1.562 1.00 76.88 191 LEU A CA 1
ATOM 1537 C C . LEU A 1 191 ? -16.129 2.961 3.054 1.00 76.88 191 LEU A C 1
ATOM 1539 O O . LEU A 1 191 ? -15.692 2.019 3.710 1.00 76.88 191 LEU A O 1
ATOM 1543 N N . ALA A 1 192 ? -16.842 3.937 3.617 1.00 78.50 192 ALA A N 1
ATOM 1544 C CA . ALA A 1 192 ? -16.956 4.039 5.067 1.00 78.50 192 ALA A CA 1
ATOM 1545 C C . ALA A 1 192 ? -17.707 2.881 5.728 1.00 78.50 192 ALA A C 1
ATOM 1547 O O . ALA A 1 192 ? -17.203 2.394 6.736 1.00 78.50 192 ALA A O 1
ATOM 1548 N N . PRO A 1 193 ? -18.838 2.377 5.193 1.00 78.38 193 PRO A N 1
ATOM 1549 C CA . PRO A 1 193 ? -19.496 1.213 5.779 1.00 78.38 193 PRO A CA 1
ATOM 1550 C C . PRO A 1 193 ? -18.587 -0.021 5.829 1.00 78.38 193 PRO A C 1
ATOM 1552 O O . PRO A 1 193 ? -18.640 -0.774 6.797 1.00 78.38 193 PRO A O 1
ATOM 1555 N N . GLU A 1 194 ? -17.728 -0.201 4.821 1.00 84.38 194 GLU A N 1
ATOM 1556 C CA . GLU A 1 194 ? -16.785 -1.323 4.7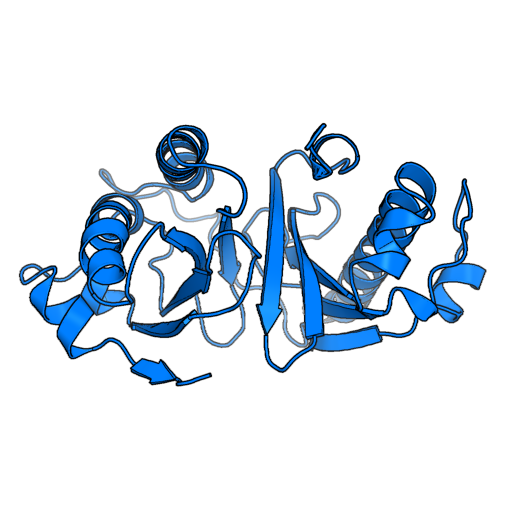56 1.00 84.38 194 GLU A CA 1
ATOM 1557 C C . GLU A 1 194 ? -15.622 -1.156 5.743 1.00 84.38 194 GLU A C 1
ATOM 1559 O O . GLU A 1 194 ? -15.135 -2.135 6.301 1.00 84.38 194 GLU A O 1
ATOM 1564 N N . LEU A 1 195 ? -15.181 0.081 5.986 1.00 89.50 195 LEU A N 1
ATOM 1565 C CA . LEU A 1 195 ? -14.087 0.383 6.913 1.00 89.50 195 LEU A CA 1
ATOM 1566 C C . LEU A 1 195 ? -14.550 0.550 8.368 1.00 89.50 195 LEU A C 1
ATOM 1568 O O . LEU A 1 195 ? -13.730 0.463 9.277 1.00 89.50 195 LEU A O 1
ATOM 1572 N N . ALA A 1 196 ? -15.842 0.779 8.610 1.00 88.56 196 ALA A N 1
ATOM 1573 C CA . ALA A 1 196 ? -16.361 1.096 9.938 1.00 88.56 196 ALA A CA 1
ATOM 1574 C C . ALA A 1 196 ? -16.262 -0.067 10.934 1.00 88.56 196 ALA A C 1
ATOM 1576 O O . ALA A 1 196 ? -16.154 0.175 12.132 1.00 88.56 196 ALA A O 1
ATOM 1577 N N . CYS A 1 197 ? -16.297 -1.311 10.451 1.00 89.81 197 CYS A N 1
ATOM 1578 C CA . CYS A 1 197 ? -16.166 -2.505 11.288 1.00 89.81 197 CYS A CA 1
ATOM 1579 C C . CYS A 1 197 ? -14.720 -2.999 11.436 1.00 89.81 197 CYS A C 1
ATOM 1581 O O . CYS A 1 197 ? -14.505 -4.014 12.099 1.00 89.81 197 CYS A O 1
ATOM 1583 N N . LEU A 1 198 ? -13.752 -2.371 10.761 1.00 91.62 198 LEU A N 1
ATOM 1584 C CA . LEU A 1 198 ? -12.407 -2.917 10.613 1.00 91.62 198 LEU A CA 1
ATOM 1585 C C . LEU A 1 198 ? -11.674 -2.958 11.958 1.00 91.62 198 LEU A C 1
ATOM 1587 O O . LEU A 1 198 ? -11.653 -1.961 12.675 1.00 91.62 198 LEU A O 1
ATOM 1591 N N . VAL A 1 199 ? -11.062 -4.104 12.265 1.00 90.44 199 VAL A N 1
ATOM 1592 C CA . VAL A 1 199 ? -10.189 -4.292 13.433 1.00 90.44 199 VAL A CA 1
ATOM 1593 C C . VAL A 1 199 ? -8.791 -4.754 12.976 1.00 90.44 199 VAL A C 1
ATOM 1595 O O . VAL A 1 199 ? -8.715 -5.721 12.205 1.00 90.44 199 VAL A O 1
ATOM 1598 N N . PRO A 1 200 ? -7.702 -4.099 13.438 1.00 89.75 200 PRO A N 1
ATOM 1599 C CA . PRO A 1 200 ? -7.717 -2.884 14.260 1.00 89.75 200 PRO A CA 1
ATOM 1600 C C . PRO A 1 200 ? -8.329 -1.690 13.507 1.00 89.75 200 PRO A C 1
ATOM 1602 O O . PRO A 1 200 ? -8.353 -1.655 12.274 1.00 89.75 200 PRO A O 1
ATOM 1605 N N . GLU A 1 201 ? -8.894 -0.747 14.262 1.00 92.19 201 GLU A N 1
ATOM 1606 C CA . GLU A 1 201 ? -9.534 0.430 13.678 1.00 92.19 201 GLU A CA 1
ATOM 1607 C C . GLU A 1 201 ? -8.500 1.268 12.915 1.00 92.19 201 GLU A C 1
ATOM 1609 O O . GLU A 1 201 ? -7.411 1.491 13.438 1.00 92.19 201 GLU A O 1
ATOM 1614 N N . PRO A 1 202 ? -8.815 1.791 11.716 1.00 93.69 202 PRO A N 1
ATOM 1615 C CA . PRO A 1 202 ? -7.890 2.679 11.034 1.00 93.69 202 PRO A CA 1
ATOM 1616 C C . PRO A 1 202 ? -7.723 3.971 11.836 1.00 93.69 202 PRO A C 1
ATOM 1618 O O . PRO A 1 202 ? -8.718 4.579 12.249 1.00 93.69 202 PRO A O 1
ATOM 1621 N N . ASP A 1 203 ? -6.485 4.424 11.990 1.00 95.38 203 ASP A N 1
ATOM 1622 C CA . ASP A 1 203 ? -6.153 5.768 12.461 1.00 95.38 203 ASP A CA 1
ATOM 1623 C C . ASP A 1 203 ? -6.282 6.770 11.316 1.00 95.38 203 ASP A C 1
ATOM 1625 O O . ASP A 1 203 ? -6.813 7.870 11.489 1.00 95.38 203 ASP A O 1
ATOM 1629 N N . TRP A 1 204 ? -5.870 6.359 10.112 1.00 94.69 204 TRP A N 1
ATOM 1630 C CA . TRP A 1 204 ? -5.914 7.191 8.914 1.00 94.69 204 TRP A CA 1
ATOM 1631 C C . TRP A 1 204 ? -6.409 6.427 7.694 1.00 94.69 204 TRP A C 1
ATOM 1633 O O . TRP A 1 204 ? -5.936 5.333 7.378 1.00 94.69 204 TRP A O 1
ATOM 1643 N N . VAL A 1 205 ? -7.299 7.069 6.940 1.00 92.62 205 VAL A N 1
ATOM 1644 C CA . VAL A 1 205 ? -7.678 6.631 5.597 1.00 92.62 205 VAL A CA 1
ATOM 1645 C C . VAL A 1 205 ? -7.151 7.644 4.594 1.00 92.62 205 VAL A C 1
ATOM 1647 O O . VAL A 1 205 ? -7.553 8.808 4.588 1.00 92.62 205 VAL A O 1
ATOM 1650 N N . TRP A 1 206 ? -6.230 7.198 3.753 1.00 92.69 206 TRP A N 1
ATOM 1651 C CA . TRP A 1 206 ? -5.642 7.988 2.684 1.00 92.69 206 TRP A CA 1
ATOM 1652 C C . TRP A 1 206 ? -6.358 7.702 1.380 1.00 92.69 206 TRP A C 1
ATOM 1654 O O . TRP A 1 206 ? -6.565 6.546 1.009 1.00 92.69 206 TRP A O 1
ATOM 1664 N N . VAL A 1 207 ? -6.694 8.769 0.674 1.00 89.38 207 VAL A N 1
ATOM 1665 C CA . VAL A 1 207 ? -7.456 8.720 -0.562 1.00 89.38 207 VAL A CA 1
ATOM 1666 C C . VAL A 1 207 ? -6.642 9.349 -1.674 1.00 89.38 207 VAL A C 1
ATOM 1668 O O . VAL A 1 207 ? -6.288 10.529 -1.607 1.00 89.38 207 VAL A O 1
ATOM 1671 N N . THR A 1 208 ? -6.447 8.577 -2.735 1.00 88.62 208 THR A N 1
ATOM 1672 C CA . THR A 1 208 ? -5.935 9.058 -4.014 1.00 88.62 208 THR A CA 1
ATOM 1673 C C . THR A 1 208 ? -7.025 8.934 -5.066 1.00 88.62 208 THR A C 1
ATOM 1675 O O . THR A 1 208 ? -7.633 7.881 -5.246 1.00 88.62 208 THR A O 1
ATOM 1678 N N . VAL A 1 209 ? -7.263 10.010 -5.799 1.00 86.81 209 VAL A N 1
ATOM 1679 C CA . VAL A 1 209 ? -8.177 10.013 -6.938 1.00 86.81 209 VAL A CA 1
ATOM 1680 C C . VAL A 1 209 ? -7.375 10.276 -8.186 1.00 86.81 209 VAL A C 1
ATOM 1682 O O . VAL A 1 209 ? -6.596 11.233 -8.229 1.00 86.81 209 VAL A O 1
ATOM 1685 N N . VAL A 1 210 ? -7.605 9.453 -9.199 1.00 87.00 210 VAL A N 1
ATOM 1686 C CA . VAL A 1 210 ? -6.952 9.576 -10.496 1.00 87.00 210 VAL A CA 1
ATOM 1687 C C . VAL A 1 210 ? -7.959 9.725 -11.632 1.00 87.00 210 VAL A C 1
ATOM 1689 O O . VAL A 1 210 ? -9.098 9.261 -11.546 1.00 87.00 210 VAL A O 1
ATOM 1692 N N . ASP A 1 211 ? -7.526 10.362 -12.720 1.00 85.56 211 ASP A N 1
ATOM 1693 C CA . ASP A 1 211 ? -8.232 10.305 -13.999 1.00 85.56 211 ASP A CA 1
ATOM 1694 C C . ASP A 1 211 ? -7.989 8.958 -14.715 1.00 85.56 211 ASP A C 1
ATOM 1696 O O . ASP A 1 211 ? -7.166 8.139 -14.304 1.00 85.56 211 ASP A O 1
ATOM 1700 N N . TYR A 1 212 ? -8.650 8.750 -15.858 1.00 84.06 212 TYR A N 1
ATOM 1701 C CA . TYR A 1 212 ? -8.506 7.545 -16.696 1.00 84.06 212 TYR A CA 1
ATOM 1702 C C . TYR A 1 212 ? -7.081 7.286 -17.234 1.00 84.06 212 TYR A C 1
ATOM 1704 O O . TYR A 1 212 ? -6.824 6.266 -17.880 1.00 84.06 212 TYR A O 1
ATOM 1712 N N . ARG A 1 213 ? -6.144 8.223 -17.045 1.00 85.38 213 ARG A N 1
ATOM 1713 C CA . ARG A 1 213 ? -4.724 8.102 -17.414 1.00 85.38 213 ARG A CA 1
ATOM 1714 C C . ARG A 1 213 ? -3.840 7.826 -16.199 1.00 85.38 213 ARG A C 1
ATOM 1716 O O . ARG A 1 213 ? -2.632 7.669 -16.393 1.00 85.38 213 ARG A O 1
ATOM 1723 N N . GLY A 1 214 ? -4.417 7.740 -15.001 1.00 87.06 214 GLY A N 1
ATOM 1724 C CA . GLY A 1 214 ? -3.720 7.602 -13.725 1.00 87.06 214 GLY A CA 1
ATOM 1725 C C . GLY A 1 214 ? -3.217 8.924 -13.149 1.00 87.06 214 GLY A C 1
ATOM 1726 O O . GLY A 1 214 ? -2.503 8.891 -12.152 1.00 87.06 214 GLY A O 1
ATOM 1727 N N . GLN A 1 215 ? -3.553 10.068 -13.755 1.00 88.75 215 GLN A N 1
ATOM 1728 C CA . GLN A 1 215 ? -3.111 11.374 -13.271 1.00 88.75 215 GLN A CA 1
ATOM 1729 C C . GLN A 1 215 ? -3.836 11.721 -11.978 1.00 88.75 215 GLN A C 1
ATOM 1731 O O . GLN A 1 215 ? -5.067 11.751 -11.963 1.00 88.75 215 GLN A O 1
ATOM 1736 N N . MET A 1 216 ? -3.083 12.007 -10.916 1.00 87.81 216 MET A N 1
ATOM 1737 C CA . MET A 1 216 ? -3.651 12.420 -9.637 1.00 87.81 216 MET A CA 1
ATOM 1738 C C . MET A 1 216 ? -4.462 13.711 -9.793 1.00 87.81 216 MET A C 1
ATOM 1740 O O . MET A 1 216 ? -3.957 14.742 -10.237 1.00 87.81 216 MET A O 1
ATOM 1744 N N . THR A 1 217 ? -5.733 13.656 -9.408 1.00 84.38 217 THR A N 1
ATOM 1745 C CA . THR A 1 217 ? -6.641 14.813 -9.371 1.00 84.38 217 THR A CA 1
ATOM 1746 C C . THR A 1 217 ? -6.918 15.284 -7.949 1.00 84.38 217 THR A C 1
ATOM 1748 O O . THR A 1 217 ? -7.276 16.441 -7.741 1.00 84.38 217 THR A O 1
ATOM 1751 N N . LEU A 1 218 ? -6.786 14.381 -6.976 1.00 85.69 218 LEU A N 1
ATOM 1752 C CA . LEU A 1 218 ? -6.941 14.663 -5.556 1.00 85.69 218 LEU A CA 1
ATOM 1753 C C . LEU A 1 218 ? -6.081 13.690 -4.756 1.00 85.69 218 LEU A C 1
ATOM 1755 O O . LEU A 1 218 ? -6.086 12.490 -5.030 1.00 85.69 218 LEU A O 1
ATOM 1759 N N . PHE A 1 219 ? -5.415 14.206 -3.733 1.00 87.38 219 PHE A N 1
ATOM 1760 C CA . PHE A 1 219 ? -4.795 13.403 -2.696 1.00 87.38 219 PHE A CA 1
ATOM 1761 C C . PHE A 1 219 ? -5.139 13.994 -1.341 1.00 87.38 219 PHE A C 1
ATOM 1763 O O . PHE A 1 219 ? -5.157 15.212 -1.158 1.00 87.38 219 PHE A O 1
ATOM 1770 N N . GLY A 1 220 ? -5.435 13.140 -0.380 1.00 89.19 220 GLY A N 1
ATOM 1771 C CA . GLY A 1 220 ? -5.701 13.595 0.968 1.00 89.19 220 GLY A CA 1
ATOM 1772 C C . GLY A 1 220 ? -5.849 12.447 1.931 1.00 89.19 220 GLY A C 1
ATOM 1773 O O . GLY A 1 220 ? -5.709 11.274 1.582 1.00 89.19 220 GLY A O 1
ATOM 1774 N N . ARG A 1 221 ? -6.138 12.808 3.170 1.00 91.69 221 ARG A N 1
ATOM 1775 C CA . ARG A 1 221 ? -6.384 11.851 4.238 1.00 91.69 221 ARG A CA 1
ATOM 1776 C C . ARG A 1 221 ? -7.517 12.324 5.118 1.00 91.69 221 ARG A C 1
ATOM 1778 O O . ARG A 1 221 ? -7.808 13.517 5.188 1.00 91.69 221 ARG A O 1
ATOM 1785 N N . VAL A 1 222 ? -8.110 11.379 5.819 1.00 90.94 222 VAL A N 1
ATOM 1786 C CA . VAL A 1 222 ? -9.106 11.635 6.847 1.00 90.94 222 VAL A CA 1
ATOM 1787 C C . VAL A 1 222 ? -8.763 10.803 8.087 1.00 90.94 222 VAL A C 1
ATOM 1789 O O . VAL A 1 222 ? -8.297 9.665 7.936 1.00 90.94 222 VAL A O 1
ATOM 1792 N N . PRO A 1 223 ? -8.970 11.332 9.304 1.00 92.69 223 PRO A N 1
ATOM 1793 C CA . PRO A 1 223 ? -8.915 10.524 10.515 1.00 92.69 223 PRO A CA 1
ATOM 1794 C C . PRO A 1 223 ? -9.934 9.385 10.451 1.00 92.69 223 PRO A C 1
ATOM 1796 O O . PRO A 1 223 ? -11.072 9.575 10.008 1.00 92.69 223 PRO A O 1
ATOM 1799 N N . GLY A 1 224 ? -9.566 8.197 10.920 1.00 90.25 224 GLY A N 1
ATOM 1800 C CA . GLY A 1 224 ? -10.468 7.049 10.889 1.00 90.25 224 GLY A CA 1
ATOM 1801 C C . GLY A 1 224 ? -11.725 7.234 11.743 1.00 90.25 224 GLY A C 1
ATOM 1802 O O . GLY A 1 224 ? -12.784 6.722 11.380 1.00 90.25 224 GLY A O 1
ATOM 1803 N N . GLU A 1 225 ? -11.667 8.041 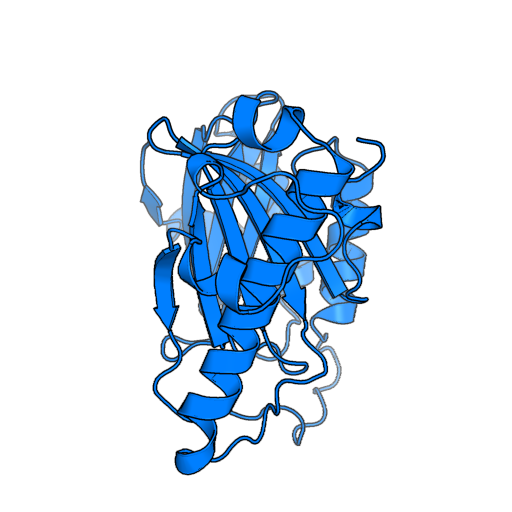12.809 1.00 91.25 2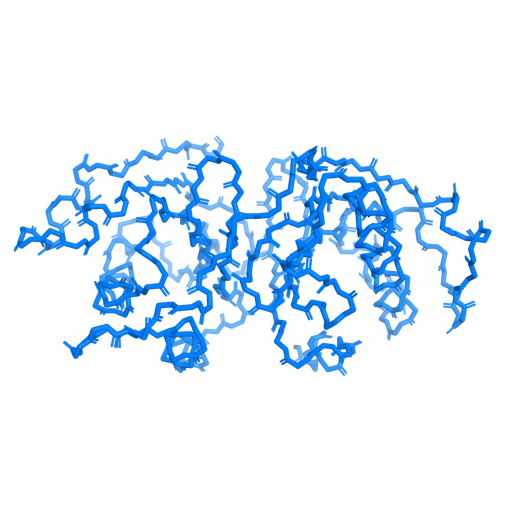25 GLU A N 1
ATOM 1804 C CA . GLU A 1 225 ? -12.853 8.399 13.604 1.00 91.25 225 GLU A CA 1
ATOM 1805 C C . GLU A 1 225 ? -13.954 9.063 12.761 1.00 91.25 225 GLU A C 1
ATOM 1807 O O . GLU A 1 225 ? -15.142 8.832 12.985 1.00 91.25 225 GLU A O 1
ATOM 1812 N N . ALA A 1 226 ? -13.586 9.834 11.734 1.00 87.62 226 ALA A N 1
ATOM 1813 C CA . ALA A 1 226 ? -14.548 10.500 10.864 1.00 87.62 226 ALA A CA 1
ATOM 1814 C C . ALA A 1 226 ? -15.279 9.506 9.949 1.00 87.62 226 ALA A C 1
ATOM 1816 O O . ALA A 1 226 ? -16.437 9.728 9.591 1.00 87.62 226 ALA A O 1
ATOM 1817 N N . VAL A 1 227 ? -14.616 8.399 9.601 1.00 84.62 227 VAL A N 1
ATOM 1818 C CA . VAL A 1 227 ? -15.183 7.280 8.831 1.00 84.62 227 VAL A CA 1
ATOM 1819 C C . VAL A 1 227 ? -16.177 6.486 9.684 1.00 84.62 227 VAL A C 1
ATOM 1821 O O . VAL A 1 227 ? -17.162 5.970 9.164 1.00 84.62 227 VAL A O 1
ATOM 1824 N N . ARG A 1 228 ? -15.951 6.437 11.002 1.00 86.00 228 ARG A N 1
ATOM 1825 C CA . ARG A 1 228 ? -16.791 5.734 11.987 1.00 86.00 228 ARG A CA 1
ATOM 1826 C C . ARG A 1 228 ? -17.871 6.616 12.629 1.00 86.00 228 ARG A C 1
ATOM 1828 O O . ARG A 1 228 ? -18.661 6.135 13.436 1.00 86.00 228 ARG A O 1
ATOM 1835 N N . SER A 1 229 ? -17.917 7.902 12.287 1.00 84.81 229 SER A N 1
ATOM 1836 C CA . SER A 1 229 ? -18.820 8.872 12.910 1.00 84.81 229 SER A CA 1
ATOM 1837 C C . SER A 1 229 ? -20.295 8.629 12.566 1.00 84.81 229 SER A C 1
ATOM 1839 O O . SER A 1 229 ? -20.657 8.413 11.411 1.00 84.81 229 SER A O 1
ATOM 1841 N N . GLU A 1 230 ? -21.185 8.811 13.546 1.00 82.62 230 GLU A N 1
ATOM 1842 C CA . GLU A 1 230 ? -22.643 8.802 13.337 1.00 82.62 230 GLU A CA 1
ATOM 1843 C C . GLU A 1 230 ? -23.126 9.907 12.380 1.00 82.62 230 GLU A C 1
ATOM 1845 O O . GLU A 1 230 ? -24.209 9.810 11.802 1.00 82.62 230 GLU A O 1
ATOM 1850 N N . THR A 1 231 ? -22.340 10.975 12.205 1.00 81.31 231 THR A N 1
ATOM 1851 C CA . THR A 1 231 ? -22.657 12.097 11.305 1.00 81.31 231 THR A CA 1
ATOM 1852 C C . THR A 1 231 ? -22.093 11.919 9.897 1.00 81.31 231 THR A C 1
ATOM 1854 O O . THR A 1 231 ? -22.062 12.874 9.115 1.00 81.31 231 THR A O 1
ATOM 1857 N N . TYR A 1 232 ? -21.642 10.714 9.552 1.00 77.88 232 TYR A N 1
ATOM 1858 C CA . TYR A 1 232 ? -21.155 10.383 8.221 1.00 77.88 232 TYR A CA 1
ATOM 1859 C C . TYR A 1 232 ? -22.206 10.673 7.115 1.00 77.88 232 TYR A C 1
ATOM 1861 O O . TYR A 1 232 ? -23.393 10.393 7.304 1.00 77.88 232 TYR A O 1
ATOM 1869 N N . PRO A 1 233 ? -21.808 11.250 5.958 1.00 76.06 233 PRO A N 1
ATOM 1870 C CA . PRO A 1 233 ? -20.440 11.593 5.541 1.00 76.06 233 PRO A CA 1
ATOM 1871 C C . PRO A 1 233 ? -19.983 12.991 5.976 1.00 76.06 233 PRO A C 1
ATOM 1873 O O . PRO A 1 233 ? -18.908 13.427 5.578 1.00 76.06 233 PRO A O 1
ATOM 1876 N N . GLY A 1 234 ? -20.789 13.731 6.743 1.00 80.00 234 GLY A N 1
ATOM 1877 C CA . GLY A 1 234 ? -20.493 15.117 7.108 1.00 80.00 234 GLY A CA 1
ATOM 1878 C C . GLY A 1 234 ? -19.129 15.258 7.781 1.00 80.00 234 GLY A C 1
ATOM 1879 O O . GLY A 1 234 ? -18.320 16.067 7.336 1.00 80.00 234 GLY A O 1
ATOM 1880 N N . ALA A 1 235 ? -18.844 14.401 8.769 1.00 81.94 235 ALA A N 1
ATOM 1881 C CA . ALA A 1 235 ? -17.545 14.362 9.445 1.00 81.94 235 ALA A CA 1
ATOM 1882 C C . ALA A 1 235 ? -16.386 14.042 8.488 1.00 81.94 235 ALA A C 1
ATOM 1884 O O . ALA A 1 235 ? -15.333 14.663 8.577 1.00 81.94 235 ALA A O 1
ATOM 1885 N N . PHE A 1 236 ? -16.588 13.112 7.550 1.00 80.62 236 PHE A N 1
ATOM 1886 C CA . PHE A 1 236 ? -15.575 12.752 6.559 1.00 80.62 236 PHE A CA 1
ATOM 1887 C C . PHE A 1 236 ? -15.205 13.951 5.683 1.00 80.62 236 PHE A C 1
ATOM 1889 O O . PHE A 1 236 ? -14.030 14.255 5.519 1.00 80.62 236 PHE A O 1
ATOM 1896 N N . ILE A 1 237 ? -16.206 14.647 5.135 1.00 80.19 237 ILE A N 1
ATOM 1897 C CA . ILE A 1 237 ? -15.992 15.799 4.247 1.00 80.19 237 ILE A CA 1
ATOM 1898 C C . ILE A 1 237 ? -15.353 16.960 5.013 1.00 80.19 237 ILE A C 1
ATOM 1900 O O . ILE A 1 237 ? -14.443 17.605 4.500 1.00 80.19 237 ILE A O 1
ATOM 1904 N N . GLU A 1 238 ? -15.822 17.230 6.233 1.00 83.06 238 GLU A N 1
ATOM 1905 C CA . GLU A 1 238 ? -15.311 18.317 7.073 1.00 83.06 238 GLU A CA 1
ATOM 1906 C C . GLU A 1 238 ? -13.845 18.107 7.471 1.00 83.06 238 GLU A C 1
ATOM 1908 O O . GLU A 1 238 ? -13.081 19.070 7.520 1.00 83.06 238 GLU A O 1
ATOM 1913 N N . GLN A 1 239 ? -13.451 16.859 7.724 1.00 84.62 239 GLN A N 1
ATOM 1914 C CA . GLN A 1 239 ? -12.109 16.507 8.190 1.00 84.62 239 GLN A CA 1
ATOM 1915 C C . GLN A 1 239 ? -11.170 16.040 7.073 1.00 84.62 239 GLN A C 1
ATOM 1917 O O . GLN A 1 239 ? -10.040 15.641 7.352 1.00 84.62 239 GLN A O 1
ATOM 1922 N N . PHE A 1 240 ? -11.610 16.071 5.813 1.00 85.00 240 PHE A N 1
ATOM 1923 C CA . PHE A 1 240 ? -10.769 15.673 4.694 1.00 85.00 240 PHE A CA 1
ATOM 1924 C C . PHE A 1 240 ? -9.645 16.694 4.471 1.00 85.00 240 PHE A C 1
ATOM 1926 O O . PHE A 1 240 ? -9.860 17.807 3.981 1.00 85.00 240 PHE A O 1
ATOM 1933 N N . GLU A 1 241 ? -8.419 16.297 4.798 1.00 86.50 241 GLU A N 1
ATOM 1934 C CA . GLU A 1 241 ? -7.215 17.095 4.597 1.00 86.50 241 GLU A CA 1
ATOM 1935 C C . GLU A 1 241 ? -6.706 16.902 3.165 1.00 86.50 241 GLU A C 1
ATOM 1937 O O . GLU A 1 241 ? -5.841 16.065 2.894 1.00 86.50 241 GLU A O 1
ATOM 1942 N N . ALA A 1 242 ? -7.259 17.679 2.232 1.00 81.62 242 ALA A N 1
ATOM 1943 C CA . ALA A 1 242 ? -6.798 17.689 0.850 1.00 81.62 242 ALA A CA 1
ATOM 1944 C C . ALA A 1 242 ? -5.410 18.336 0.733 1.00 81.62 242 ALA A C 1
ATOM 1946 O O . ALA A 1 242 ? -5.171 19.442 1.229 1.00 81.62 242 ALA A O 1
ATOM 1947 N N . ARG A 1 243 ? -4.517 17.692 -0.013 1.00 68.75 243 ARG A N 1
ATOM 1948 C CA . ARG A 1 243 ? -3.354 18.334 -0.621 1.00 68.75 243 ARG A CA 1
ATOM 1949 C C . ARG A 1 243 ? -3.652 18.509 -2.106 1.00 68.75 243 ARG A C 1
ATOM 1951 O O . ARG A 1 243 ? -4.115 17.584 -2.771 1.00 68.75 243 ARG A O 1
ATOM 1958 N N . GLY A 1 244 ? -3.466 19.734 -2.596 1.00 55.12 244 GLY A N 1
ATOM 1959 C CA . GLY A 1 244 ? -3.508 19.977 -4.035 1.00 55.12 244 GLY A CA 1
ATOM 1960 C C . GLY A 1 244 ? -2.388 19.200 -4.736 1.00 55.12 244 GLY A C 1
ATOM 1961 O O . GLY A 1 244 ? -1.411 18.856 -4.064 1.00 55.12 244 GLY A O 1
ATOM 1962 N N . PRO A 1 245 ? -2.543 18.914 -6.039 1.00 48.88 245 PRO A N 1
ATOM 1963 C CA . PRO A 1 245 ? -1.420 18.485 -6.862 1.00 48.88 245 PRO A CA 1
ATOM 1964 C C . PRO A 1 245 ? -0.317 19.549 -6.895 1.00 48.88 245 PRO A C 1
ATOM 1966 O O . PRO A 1 245 ? -0.608 20.738 -6.604 1.00 48.88 245 PRO A O 1
#

Radius of gyration: 17.96 Å; chains: 1; bounding box: 47×35×42 Å

pLDDT: mean 86.41, std 10.89, range [41.0, 98.5]

Secondary structure (DSSP, 8-state):
---GGGG---SSEEEEEEEETTEEEEEEEEE-TTS-TT--TTTHHHHHHHHHHHHHHHHHHHHHHHTTHHHHH-SEEEEEEE-TT-BEEEEEEEEGGG----SS--HHHHTT--EEEEEE--SPPP--TTSPPPTT-B-HHHHHHHHHHHHHHS-SS-EEEEEEETTEEEEEEEEE-SS-HHHHHHHGGGHHHHHTTBSSPPSEEEEEEE-TT-BEEEEEEEEHHHHS-TTTTHHHHHT-EEE--

Foldseek 3Di:
DVDLVVLDPAPDKKWFWAQDPNFIEIEIEGADAVADLQDALVCLVVSLVVQLVVQLQSLLSSCQVDPPVPLVGGQWYFYWYAHPQQATAFTWTFGSVQRDNDNGDDVVSSVSTDIDTPDHDNHRHDDDVVDDQDVQADEPVVLQVVVVVVVVVPDDGWDWDWHADPVGIEIEIEDEDPDAPVVVLVVVQVNLVSQLRYPVRHQKYWYFYAYPSNYTQKTWMAGSVCSNDPPPPVSVVVRTGIDGD